Protein AF-0000000085269367 (afdb_homodimer)

pLDDT: mean 86.07, std 21.46, range [24.56, 98.94]

Nearest PDB structures (foldseek):
  8grm-assembly1_M  TM=9.187E-01  e=4.556E-14  Homo sapiens
  9dgg-assembly1_K  TM=9.301E-01  e=1.725E-13  Homo sapiens
  9dde-assembly1_K  TM=9.242E-01  e=1.500E-13  Homo sapiens
  6wi7-assembly1_A  TM=9.320E-01  e=2.306E-12  Homo sapiens
  4s3o-assembly1_F  TM=9.147E-01  e=1.078E-11  Homo sapiens

Secondary structure (DSSP, 8-state):
--------GGGS-S---EEEHHHHGGGGB-TTTSSBPSSEEEETTT--EEEHHHHHHHTTT--B-TTT-PBP-SSSGGGGEEE-HHHHHHHHHHSTTHHHHHHHHHHHHHHH-TT-/--------GGGS-S---EEEHHHHGGGGB-TTTSSBPSSEEEETTT--EEEHHHHHHHTTT--B-TTT-PBP-SSSGGGGEEE-HHHHHHHHHHSTTHHHHHHHHHHHHHHH-TT-

Structure (mmCIF, N/CA/C/O backbone):
data_AF-0000000085269367-model_v1
#
loop_
_entity.id
_entity.type
_entity.pdbx_description
1 polymer 'RING-type domain-containing protein'
#
loop_
_atom_site.group_PDB
_atom_site.id
_atom_site.type_symbol
_atom_site.label_atom_id
_atom_site.label_alt_id
_atom_site.label_comp_id
_atom_site.label_asym_id
_atom_site.label_entity_id
_atom_site.label_seq_id
_atom_site.pdbx_PDB_ins_code
_atom_site.Cartn_x
_atom_site.Cartn_y
_atom_site.Cartn_z
_atom_site.occupancy
_atom_site.B_iso_or_equiv
_atom_site.auth_seq_id
_atom_site.auth_comp_id
_atom_site.auth_asym_id
_atom_site.auth_atom_id
_atom_site.pdbx_PDB_model_num
ATOM 1 N N . MET A 1 1 ? 0.298 28.219 22.938 1 24.56 1 MET A N 1
ATOM 2 C CA . MET A 1 1 ? 0.816 26.969 22.391 1 24.56 1 MET A CA 1
ATOM 3 C C . MET A 1 1 ? -0.314 25.969 22.125 1 24.56 1 MET A C 1
ATOM 5 O O . MET A 1 1 ? -0.997 25.547 23.062 1 24.56 1 MET A O 1
ATOM 9 N N . ALA A 1 2 ? -1.053 26.094 20.984 1 27.72 2 ALA A N 1
ATOM 10 C CA . ALA A 1 2 ? -2.309 25.438 20.641 1 27.72 2 ALA A CA 1
ATOM 11 C C . ALA A 1 2 ? -2.117 23.922 20.562 1 27.72 2 ALA A C 1
ATOM 13 O O . ALA A 1 2 ? -1.209 23.438 19.875 1 27.72 2 ALA A O 1
ATOM 14 N N . SER A 1 3 ? -2.262 23.172 21.688 1 25.08 3 SER A N 1
ATOM 15 C CA . SER A 1 3 ? -2.266 21.719 21.734 1 25.08 3 SER A CA 1
ATOM 16 C C . SER A 1 3 ? -3.154 21.141 20.641 1 25.08 3 SER A C 1
ATOM 18 O O . SER A 1 3 ? -4.352 21.438 20.578 1 25.08 3 SER A O 1
ATOM 20 N N . SER A 1 4 ? -2.719 21.141 19.406 1 27.91 4 SER A N 1
ATOM 21 C CA . SER A 1 4 ? -3.422 20.453 18.328 1 27.91 4 SER A CA 1
ATOM 22 C C . SER A 1 4 ? -3.93 19.094 18.766 1 27.91 4 SER A C 1
ATOM 24 O O . SER A 1 4 ? -3.166 18.281 19.281 1 27.91 4 SER A O 1
ATOM 26 N N . GLY A 1 5 ? -5.094 18.953 19.391 1 27.66 5 GLY A N 1
ATOM 27 C CA . GLY A 1 5 ? -5.84 17.797 19.844 1 27.66 5 GLY A CA 1
ATOM 28 C C . GLY A 1 5 ? -5.762 16.625 18.875 1 27.66 5 GLY A C 1
ATOM 29 O O . GLY A 1 5 ? -6.047 16.781 17.688 1 27.66 5 GLY A O 1
ATOM 30 N N . GLY A 1 6 ? -4.73 15.781 18.875 1 31.02 6 GLY A N 1
ATOM 31 C CA . GLY A 1 6 ? -4.746 14.453 18.266 1 31.02 6 GLY A CA 1
ATOM 32 C C . GLY A 1 6 ? -6.07 13.734 18.453 1 31.02 6 GLY A C 1
ATOM 33 O O . GLY A 1 6 ? -6.473 13.445 19.578 1 31.02 6 GLY A O 1
ATOM 34 N N . LEU A 1 7 ? -7.172 14.109 17.797 1 35.69 7 LEU A N 1
ATOM 35 C CA . LEU A 1 7 ? -8.383 13.297 17.844 1 35.69 7 LEU A CA 1
ATOM 36 C C . LEU A 1 7 ? -8.039 11.812 17.938 1 35.69 7 LEU A C 1
ATOM 38 O O . LEU A 1 7 ? -7.32 11.281 17.078 1 35.69 7 LEU A O 1
ATOM 42 N N . ALA A 1 8 ? -7.793 11.312 19.078 1 32.03 8 ALA A N 1
ATOM 43 C CA . ALA A 1 8 ? -7.527 9.938 19.469 1 32.03 8 ALA A CA 1
ATOM 44 C C . ALA A 1 8 ? -8.492 8.977 18.781 1 32.03 8 ALA A C 1
ATOM 46 O O . ALA A 1 8 ? -9.68 9.258 18.656 1 32.03 8 ALA A O 1
ATOM 47 N N . ALA A 1 9 ? -8.117 8.156 17.844 1 38.03 9 ALA A N 1
ATOM 48 C CA . ALA A 1 9 ? -8.773 7.039 17.172 1 38.03 9 ALA A CA 1
ATOM 49 C C . ALA A 1 9 ? -9.633 6.242 18.141 1 38.03 9 ALA A C 1
ATOM 51 O O . ALA A 1 9 ? -10.5 5.473 17.734 1 38.03 9 ALA A O 1
ATOM 52 N N . SER A 1 10 ? -9.336 6.348 19.406 1 35.06 10 SER A N 1
ATOM 53 C CA . SER A 1 10 ? -9.945 5.414 20.359 1 35.06 10 SER A CA 1
ATOM 54 C C . SER A 1 10 ? -11.453 5.609 20.438 1 35.06 10 SER A C 1
ATOM 56 O O . SER A 1 10 ? -12.188 4.676 20.766 1 35.06 10 SER A O 1
ATOM 58 N N . GLN A 1 11 ? -11.945 6.832 20.719 1 38.31 11 GLN A N 1
ATOM 59 C CA . GLN A 1 11 ? -13.32 6.996 21.188 1 38.31 11 GLN A CA 1
ATOM 60 C C . GLN A 1 11 ? -14.32 6.676 20.094 1 38.31 11 GLN A C 1
ATOM 62 O O . GLN A 1 11 ? -15.523 6.902 20.25 1 38.31 11 GLN A O 1
ATOM 67 N N . LEU A 1 12 ? -13.906 6.68 18.859 1 41.34 12 LEU A N 1
ATOM 68 C CA . LEU A 1 12 ? -15.008 6.348 17.953 1 41.34 12 LEU A CA 1
ATOM 69 C C . LEU A 1 12 ? -15.664 5.035 18.375 1 41.34 12 LEU A C 1
ATOM 71 O O . LEU A 1 12 ? -14.984 4.02 18.531 1 41.34 12 LEU A O 1
ATOM 75 N N . GLY A 1 13 ? -16.656 5.008 19.156 1 39.12 13 GLY A N 1
ATOM 76 C CA . GLY A 1 13 ? -17.594 3.92 19.391 1 39.12 13 GLY A CA 1
ATOM 77 C C . GLY A 1 13 ? -17.656 2.934 18.234 1 39.12 13 GLY A C 1
ATOM 78 O O . GLY A 1 13 ? -17.234 3.242 17.125 1 39.12 13 GLY A O 1
ATOM 79 N N . SER A 1 14 ? -17.781 1.615 18.516 1 44.78 14 SER A N 1
ATOM 80 C CA . SER A 1 14 ? -17.938 0.421 17.703 1 44.78 14 SER A CA 1
ATOM 81 C C . SER A 1 14 ? -18.891 0.681 16.531 1 44.78 14 SER A C 1
ATOM 83 O O . SER A 1 14 ? -19.547 -0.239 16.047 1 44.78 14 SER A O 1
ATOM 85 N N . ALA A 1 15 ? -19.484 1.813 16.5 1 47.72 15 ALA A N 1
ATOM 86 C CA . ALA A 1 15 ? -20.391 1.809 15.359 1 47.72 15 ALA A CA 1
ATOM 87 C C . ALA A 1 15 ? -19.656 1.558 14.055 1 47.72 15 ALA A C 1
ATOM 89 O O . ALA A 1 15 ? -18.734 2.309 13.703 1 47.72 15 ALA A O 1
ATOM 90 N N . GLY A 1 16 ? -19.359 0.311 13.828 1 52.31 16 GLY A N 1
ATOM 91 C CA . GLY A 1 16 ? -18.688 -0.203 12.641 1 52.31 16 GLY A CA 1
ATOM 92 C C . GLY A 1 16 ? -19.094 0.503 11.367 1 52.31 16 GLY A C 1
ATOM 93 O O . GLY A 1 16 ? -20.266 0.85 11.195 1 52.31 16 GLY A O 1
ATOM 94 N N . VAL A 1 17 ? -18.469 1.618 11.109 1 59.25 17 VAL A N 1
ATOM 95 C CA . VAL A 1 17 ? -18.766 2.102 9.773 1 59.25 17 VAL A CA 1
ATOM 96 C C . VAL A 1 17 ? -18.75 0.937 8.781 1 59.25 17 VAL A C 1
ATOM 98 O O . VAL A 1 17 ? -17.875 0.063 8.867 1 59.25 17 VAL A O 1
ATOM 101 N N . SER A 1 18 ? -19.938 0.713 8.289 1 67.88 18 SER A N 1
ATOM 102 C CA . SER A 1 18 ? -20.062 -0.301 7.246 1 67.88 18 SER A CA 1
ATOM 103 C C . SER A 1 18 ? -19.531 0.21 5.914 1 67.88 18 SER A C 1
ATOM 105 O O . SER A 1 18 ? -19.953 1.262 5.43 1 67.88 18 SER A O 1
ATOM 107 N N . VAL A 1 19 ? -18.359 -0.175 5.574 1 76 19 VAL A N 1
ATOM 108 C CA . VAL A 1 19 ? -17.891 0.135 4.223 1 76 19 VAL A CA 1
ATOM 109 C C . VAL A 1 19 ? -18.328 -0.973 3.266 1 76 19 VAL A C 1
ATOM 111 O O . VAL A 1 19 ? -18.312 -2.154 3.623 1 76 19 VAL A O 1
ATOM 114 N N . SER A 1 20 ? -18.922 -0.441 2.18 1 76.62 20 SER A N 1
ATOM 115 C CA . SER A 1 20 ? -19.312 -1.416 1.161 1 76.62 20 SER A CA 1
ATOM 116 C C . SER A 1 20 ? -18.078 -1.973 0.447 1 76.62 20 SER A C 1
ATOM 118 O O . SER A 1 20 ? -17.156 -1.225 0.11 1 76.62 20 SER A O 1
ATOM 120 N N . LEU A 1 21 ? -18.016 -3.291 0.264 1 77.44 21 LEU A N 1
ATOM 121 C CA . LEU A 1 21 ? -16.953 -3.963 -0.463 1 77.44 21 LEU A CA 1
ATOM 122 C C . LEU A 1 21 ? -16.812 -3.41 -1.878 1 77.44 21 LEU A C 1
ATOM 124 O O . LEU A 1 21 ? -15.719 -3.361 -2.434 1 77.44 21 LEU A O 1
ATOM 128 N N . SER A 1 22 ? -17.906 -3.018 -2.416 1 80.31 22 SER A N 1
ATOM 129 C CA . SER A 1 22 ? -17.906 -2.521 -3.787 1 80.31 22 SER A CA 1
ATOM 130 C C . SER A 1 22 ? -17 -1.293 -3.924 1 80.31 22 SER A C 1
ATOM 132 O O . SER A 1 22 ? -16.438 -1.051 -4.988 1 80.31 22 SER A O 1
ATOM 134 N N . GLU A 1 23 ? -16.875 -0.582 -2.844 1 84 23 GLU A N 1
ATOM 135 C CA . GLU A 1 23 ? -16.047 0.625 -2.865 1 84 23 GLU A CA 1
ATOM 136 C C . GLU A 1 23 ? -14.57 0.283 -2.791 1 84 23 GLU A C 1
ATOM 138 O O . GLU A 1 23 ? -13.727 1.023 -3.307 1 84 23 GLU A O 1
ATOM 143 N N . LEU A 1 24 ? -14.289 -0.833 -2.27 1 88.94 24 LEU A N 1
ATOM 144 C CA . LEU A 1 24 ? -12.898 -1.212 -2.037 1 88.94 24 LEU A CA 1
ATOM 145 C C . LEU A 1 24 ? -12.398 -2.15 -3.131 1 88.94 24 LEU A C 1
ATOM 147 O O . LEU A 1 24 ? -11.203 -2.182 -3.43 1 88.94 24 LEU A O 1
ATOM 151 N N . ASN A 1 25 ? -13.266 -2.799 -3.859 1 88 25 ASN A N 1
ATOM 152 C CA . ASN A 1 25 ? -12.969 -3.877 -4.797 1 88 25 ASN A CA 1
ATOM 153 C C . ASN A 1 25 ? -11.961 -3.434 -5.855 1 88 25 ASN A C 1
ATOM 155 O O . ASN A 1 25 ? -11 -4.152 -6.145 1 88 25 ASN A O 1
ATOM 159 N N . PRO A 1 26 ? -12.164 -2.297 -6.387 1 92.75 26 PRO A N 1
ATOM 160 C CA . PRO A 1 26 ? -11.242 -1.902 -7.457 1 92.75 26 PRO A CA 1
ATOM 161 C C . PRO A 1 26 ? -9.797 -1.807 -6.992 1 92.75 26 PRO A C 1
ATOM 163 O O . PRO A 1 26 ? -8.875 -1.915 -7.805 1 92.75 26 PRO A O 1
ATOM 166 N N . HIS A 1 27 ? -9.547 -1.633 -5.797 1 95.75 27 HIS A N 1
ATOM 167 C CA . HIS A 1 27 ? -8.203 -1.47 -5.266 1 95.75 27 HIS A CA 1
ATOM 168 C C . HIS A 1 27 ? -7.59 -2.816 -4.891 1 95.75 27 HIS A C 1
ATOM 170 O O . HIS A 1 27 ? -6.414 -2.889 -4.52 1 95.75 27 HIS A O 1
ATOM 176 N N . PHE A 1 28 ? -8.336 -3.889 -5.008 1 96.5 28 PHE A N 1
ATOM 177 C CA . PHE A 1 28 ? -7.902 -5.184 -4.492 1 96.5 28 PHE A CA 1
ATOM 178 C C . PHE A 1 28 ? -7.73 -6.188 -5.629 1 96.5 28 PHE A C 1
ATOM 180 O O . PHE A 1 28 ? -7.578 -7.387 -5.387 1 96.5 28 PHE A O 1
ATOM 187 N N . VAL A 1 29 ? -7.746 -5.695 -6.879 1 97.44 29 VAL A N 1
ATOM 188 C CA . VAL A 1 29 ? -7.777 -6.598 -8.023 1 97.44 29 VAL A CA 1
ATOM 189 C C . VAL A 1 29 ? -6.477 -6.48 -8.812 1 97.44 29 VAL A C 1
ATOM 191 O O . VAL A 1 29 ? -5.973 -5.375 -9.031 1 97.44 29 VAL A O 1
ATOM 194 N N . CYS A 1 30 ? -6.023 -7.57 -9.141 1 98.31 30 CYS A N 1
ATOM 195 C CA . CYS A 1 30 ? -4.84 -7.656 -9.984 1 98.31 30 CYS A CA 1
ATOM 196 C C . CYS A 1 30 ? -5.203 -7.473 -11.453 1 98.31 30 CYS A C 1
ATOM 198 O O . CYS A 1 30 ? -6.039 -8.203 -11.992 1 98.31 30 CYS A O 1
ATOM 200 N N . VAL A 1 31 ? -4.516 -6.621 -12.156 1 98.38 31 VAL A N 1
ATOM 201 C CA . VAL A 1 31 ? -4.891 -6.281 -13.523 1 98.38 31 VAL A CA 1
ATOM 202 C C . VAL A 1 31 ? -4.43 -7.387 -14.469 1 98.38 31 VAL A C 1
ATOM 204 O O . VAL A 1 31 ? -4.852 -7.434 -15.633 1 98.38 31 VAL A O 1
ATOM 207 N N . LEU A 1 32 ? -3.555 -8.195 -14.055 1 98.5 32 LEU A N 1
ATOM 208 C CA . LEU A 1 32 ? -3.018 -9.242 -14.914 1 98.5 32 LEU A CA 1
ATOM 209 C C . LEU A 1 32 ? -3.934 -10.461 -14.922 1 98.5 32 LEU A C 1
ATOM 211 O O . LEU A 1 32 ? -4.09 -11.117 -15.953 1 98.5 32 LEU A O 1
ATOM 215 N N . CYS A 1 33 ? -4.535 -10.828 -13.836 1 98.12 33 CYS A N 1
ATOM 216 C CA . CYS A 1 33 ? -5.352 -12.031 -13.773 1 98.12 33 CYS A CA 1
ATOM 217 C C . CYS A 1 33 ? -6.809 -11.695 -13.484 1 98.12 33 CYS A C 1
ATOM 219 O O . CYS A 1 33 ? -7.68 -12.562 -13.547 1 98.12 33 CYS A O 1
ATOM 221 N N . PHE A 1 34 ? -7.07 -10.484 -13.008 1 97 34 PHE A N 1
ATOM 222 C CA . PHE A 1 34 ? -8.406 -9.945 -12.766 1 97 34 PHE A CA 1
ATOM 223 C C . PHE A 1 34 ? -9.039 -10.609 -11.547 1 97 34 PHE A C 1
ATOM 225 O O . PHE A 1 34 ? -10.266 -10.617 -11.406 1 97 34 PHE A O 1
ATOM 232 N N . GLY A 1 35 ? -8.258 -11.25 -10.734 1 97.25 35 GLY A N 1
ATOM 233 C CA . GLY A 1 35 ? -8.656 -11.727 -9.422 1 97.25 35 GLY A CA 1
ATOM 234 C C . GLY A 1 35 ? -8.141 -10.867 -8.281 1 97.25 35 GLY A C 1
ATOM 235 O O . GLY A 1 35 ? -7.367 -9.93 -8.508 1 97.25 35 GLY A O 1
ATOM 236 N N . TYR A 1 36 ? -8.656 -11.211 -7.07 1 96.94 36 TYR A N 1
ATOM 237 C CA . TYR A 1 36 ? -8.109 -10.539 -5.898 1 96.94 36 TYR A CA 1
ATOM 238 C C . TYR A 1 36 ? -6.645 -10.898 -5.691 1 96.94 36 TYR A C 1
ATOM 240 O O . TYR A 1 36 ? -6.215 -12 -6.027 1 96.94 36 TYR A O 1
ATOM 248 N N . PHE A 1 37 ? -5.934 -9.953 -5.121 1 98.31 37 PHE A N 1
ATOM 249 C CA . PHE A 1 37 ? -4.508 -10.156 -4.902 1 98.31 37 PHE A CA 1
ATOM 250 C C . PHE A 1 37 ? -4.262 -11.414 -4.074 1 98.31 37 PHE A C 1
ATOM 252 O O . PHE A 1 37 ? -4.906 -11.617 -3.043 1 98.31 37 PHE A O 1
ATOM 259 N N . VAL A 1 38 ? -3.404 -12.234 -4.488 1 97.88 38 VAL A N 1
ATOM 260 C CA . VAL A 1 38 ? -2.807 -13.32 -3.725 1 97.88 38 VAL A CA 1
ATOM 261 C C . VAL A 1 38 ? -1.306 -13.094 -3.58 1 97.88 38 VAL A C 1
ATOM 263 O O . VAL A 1 38 ? -0.601 -12.898 -4.574 1 97.88 38 VAL A O 1
ATOM 266 N N . ASP A 1 39 ? -0.877 -13.102 -2.32 1 98.25 39 ASP A N 1
ATOM 267 C CA . ASP A 1 39 ? 0.506 -12.703 -2.072 1 98.25 39 ASP A CA 1
ATOM 268 C C . ASP A 1 39 ? 0.817 -11.359 -2.721 1 98.25 39 ASP A C 1
ATOM 270 O O . ASP A 1 39 ? 1.73 -11.258 -3.541 1 98.25 39 ASP A O 1
ATOM 274 N N . ALA A 1 40 ? 0.097 -10.383 -2.285 1 98.88 40 ALA A N 1
ATOM 275 C CA . ALA A 1 40 ? 0.204 -9.047 -2.863 1 98.88 40 ALA A CA 1
ATOM 276 C C . ALA A 1 40 ? 1.66 -8.594 -2.934 1 98.88 40 ALA A C 1
ATOM 278 O O . ALA A 1 40 ? 2.395 -8.688 -1.949 1 98.88 40 ALA A O 1
ATOM 279 N N . THR A 1 41 ? 2.102 -8.133 -4.074 1 98.94 41 THR A N 1
ATOM 280 C CA . THR A 1 41 ? 3.469 -7.723 -4.367 1 98.94 41 THR A CA 1
ATOM 281 C C . THR A 1 41 ? 3.482 -6.406 -5.141 1 98.94 41 THR A C 1
ATOM 283 O O . THR A 1 41 ? 2.777 -6.262 -6.141 1 98.94 41 THR A O 1
ATOM 286 N N . THR A 1 42 ? 4.25 -5.457 -4.691 1 98.88 42 THR A N 1
ATOM 287 C CA . THR A 1 42 ? 4.203 -4.09 -5.203 1 98.88 42 THR A CA 1
ATOM 288 C C . THR A 1 42 ? 5.516 -3.723 -5.887 1 98.88 42 THR A C 1
ATOM 290 O O . THR A 1 42 ? 6.594 -4.062 -5.395 1 98.88 42 THR A O 1
ATOM 293 N N . ILE A 1 43 ? 5.438 -3.062 -6.98 1 98.69 43 ILE A N 1
ATOM 294 C CA . ILE A 1 43 ? 6.605 -2.496 -7.648 1 98.69 43 ILE A CA 1
ATOM 295 C C . ILE A 1 43 ? 7.004 -1.189 -6.973 1 98.69 43 ILE A C 1
ATOM 297 O O . ILE A 1 43 ? 6.199 -0.261 -6.871 1 98.69 43 ILE A O 1
ATOM 301 N N . THR A 1 44 ? 8.18 -1.062 -6.617 1 97.69 44 THR A N 1
ATOM 302 C CA . THR A 1 44 ? 8.617 0.051 -5.781 1 97.69 44 THR A CA 1
ATOM 303 C C . THR A 1 44 ? 8.758 1.328 -6.605 1 97.69 44 THR A C 1
ATOM 305 O O . THR A 1 44 ? 8.664 2.434 -6.066 1 97.69 44 THR A O 1
ATOM 308 N N . GLU A 1 45 ? 8.969 1.202 -7.91 1 97.19 45 GLU A N 1
ATOM 309 C CA . GLU A 1 45 ? 9.148 2.387 -8.742 1 97.19 45 GLU A CA 1
ATOM 310 C C . GLU A 1 45 ? 7.832 3.145 -8.914 1 97.19 45 GLU A C 1
ATOM 312 O O . GLU A 1 45 ? 7.832 4.367 -9.07 1 97.19 45 GLU A O 1
ATOM 317 N N . CYS A 1 46 ? 6.738 2.434 -8.82 1 97.81 46 CYS A N 1
ATOM 318 C CA . CYS A 1 46 ? 5.492 3.105 -9.172 1 97.81 46 CYS A CA 1
ATOM 319 C C . CYS A 1 46 ? 4.406 2.812 -8.148 1 97.81 46 CYS A C 1
ATOM 321 O O . CYS A 1 46 ? 3.33 3.416 -8.188 1 97.81 46 CYS A O 1
ATOM 323 N N . MET A 1 47 ? 4.52 1.903 -7.316 1 98.5 47 MET A N 1
ATOM 324 C CA . MET A 1 47 ? 3.635 1.561 -6.207 1 98.5 47 MET A CA 1
ATOM 325 C C . MET A 1 47 ? 2.387 0.844 -6.711 1 98.5 47 MET A C 1
ATOM 327 O O . MET A 1 47 ? 1.352 0.849 -6.039 1 98.5 47 MET A O 1
ATOM 331 N N . HIS A 1 48 ? 2.445 0.212 -7.82 1 98.69 48 HIS A N 1
ATOM 332 C CA . HIS A 1 48 ? 1.342 -0.64 -8.25 1 98.69 48 HIS A CA 1
ATOM 333 C C . HIS A 1 48 ? 1.529 -2.072 -7.766 1 98.69 48 HIS A C 1
ATOM 335 O O . HIS A 1 48 ? 2.645 -2.598 -7.781 1 98.69 48 HIS A O 1
ATOM 341 N N . THR A 1 49 ? 0.423 -2.68 -7.402 1 98.81 49 THR A N 1
ATOM 342 C CA . THR A 1 49 ? 0.43 -3.98 -6.742 1 98.81 49 THR A CA 1
ATOM 343 C C . THR A 1 49 ? -0.18 -5.047 -7.645 1 98.81 49 THR A C 1
ATOM 345 O O . THR A 1 49 ? -1.098 -4.766 -8.414 1 98.81 49 THR A O 1
ATOM 348 N N . PHE A 1 50 ? 0.325 -6.258 -7.543 1 98.88 50 PHE A N 1
ATOM 349 C CA . PHE A 1 50 ? -0.085 -7.441 -8.289 1 98.88 50 PHE A CA 1
ATOM 350 C C . PHE A 1 50 ? 0.006 -8.688 -7.418 1 98.88 50 PHE A C 1
ATOM 352 O O . PHE A 1 50 ? 0.578 -8.648 -6.328 1 98.88 50 PHE A O 1
ATOM 359 N N . CYS A 1 51 ? -0.646 -9.766 -7.898 1 98.75 51 CYS A N 1
ATOM 360 C CA . CYS A 1 51 ? -0.282 -11.047 -7.309 1 98.75 51 CYS A CA 1
ATOM 361 C C . CYS A 1 51 ? 1.199 -11.344 -7.516 1 98.75 51 CYS A C 1
ATOM 363 O O . CYS A 1 51 ? 1.771 -10.984 -8.547 1 98.75 51 CYS A O 1
ATOM 365 N N . LYS A 1 52 ? 1.737 -12.008 -6.621 1 98.75 52 LYS A N 1
ATOM 366 C CA . LYS A 1 52 ? 3.15 -12.352 -6.754 1 98.75 52 LYS A CA 1
ATOM 367 C C . LYS A 1 52 ? 3.4 -13.164 -8.023 1 98.75 52 LYS A C 1
ATOM 369 O O . LYS A 1 52 ? 4.258 -12.805 -8.836 1 98.75 52 LYS A O 1
ATOM 374 N N . SER A 1 53 ? 2.641 -14.234 -8.188 1 98.38 53 SER A N 1
ATOM 375 C CA . SER A 1 53 ? 2.865 -15.109 -9.336 1 98.38 53 SER A CA 1
ATOM 376 C C . SER A 1 53 ? 2.641 -14.359 -10.648 1 98.38 53 SER A C 1
ATOM 378 O O . SER A 1 53 ? 3.377 -14.562 -11.617 1 98.38 53 SER A O 1
ATOM 380 N N . CYS A 1 54 ? 1.709 -13.484 -10.656 1 98.75 54 CYS A N 1
ATOM 381 C CA . CYS A 1 54 ? 1.399 -12.727 -11.867 1 98.75 54 CYS A CA 1
ATOM 382 C C . CYS A 1 54 ? 2.564 -11.828 -12.258 1 98.75 54 CYS A C 1
ATOM 384 O O . CYS A 1 54 ? 3.018 -11.852 -13.406 1 98.75 54 CYS A O 1
ATOM 386 N N . ILE A 1 55 ? 3.104 -11.086 -11.352 1 98.88 55 ILE A N 1
ATOM 387 C CA . ILE A 1 55 ? 4.109 -10.086 -11.695 1 98.88 55 ILE A CA 1
ATOM 388 C C . ILE A 1 55 ? 5.449 -10.766 -11.945 1 98.88 55 ILE A C 1
ATOM 390 O O . ILE A 1 55 ? 6.203 -10.367 -12.836 1 98.88 55 ILE A O 1
ATOM 394 N N . VAL A 1 56 ? 5.703 -11.75 -11.18 1 98.81 56 VAL A N 1
ATOM 395 C CA . VAL A 1 56 ? 6.945 -12.484 -11.398 1 98.81 56 VAL A CA 1
ATOM 396 C C . VAL A 1 56 ? 6.953 -13.086 -12.805 1 98.81 56 VAL A C 1
ATOM 398 O O . VAL A 1 56 ? 7.949 -12.984 -13.523 1 98.81 56 VAL A O 1
ATOM 401 N N . ASN A 1 57 ? 5.863 -13.703 -13.156 1 98.69 57 ASN A N 1
ATOM 402 C CA . ASN A 1 57 ? 5.762 -14.273 -14.5 1 98.6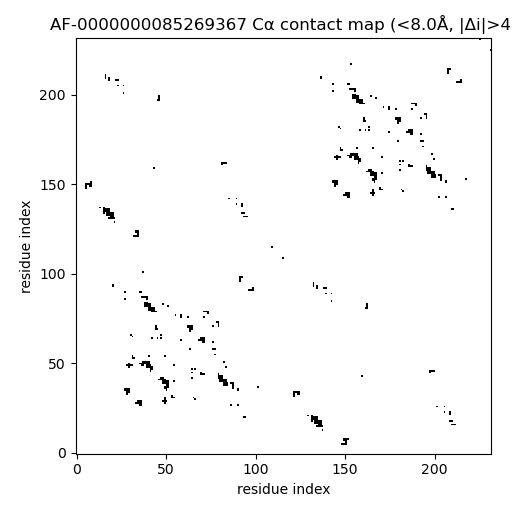9 57 ASN A CA 1
ATOM 403 C C . ASN A 1 57 ? 5.871 -13.203 -15.578 1 98.69 57 ASN A C 1
ATOM 405 O O . ASN A 1 57 ? 6.57 -13.391 -16.578 1 98.69 57 ASN A O 1
ATOM 409 N N . PHE A 1 58 ? 5.234 -12.156 -15.422 1 98.81 58 PHE A N 1
ATOM 410 C CA . PHE A 1 58 ? 5.246 -11.055 -16.375 1 98.81 58 PHE A CA 1
ATOM 411 C C . PHE A 1 58 ? 6.664 -10.523 -16.562 1 98.81 58 PHE A C 1
ATOM 413 O O . PHE A 1 58 ? 7.09 -10.281 -17.703 1 98.81 58 PHE A O 1
ATOM 420 N N . LEU A 1 59 ? 7.445 -10.422 -15.539 1 98.38 59 LEU A N 1
ATOM 421 C CA . LEU A 1 59 ? 8.758 -9.781 -15.555 1 98.38 59 LEU A CA 1
ATOM 422 C C . LEU A 1 59 ? 9.828 -10.75 -16.062 1 98.38 59 LEU A C 1
ATOM 424 O O . LEU A 1 59 ? 10.992 -10.383 -16.188 1 98.38 59 LEU A O 1
ATOM 428 N N . ARG A 1 60 ? 9.422 -11.961 -16.312 1 98.06 60 ARG A N 1
ATOM 429 C CA . ARG A 1 60 ? 10.359 -12.898 -16.906 1 98.06 60 ARG A CA 1
ATOM 430 C C . ARG A 1 60 ? 10.867 -12.391 -18.266 1 98.06 60 ARG A C 1
ATOM 432 O O . ARG A 1 60 ? 12 -12.664 -18.641 1 98.06 60 ARG A O 1
ATOM 439 N N . THR A 1 61 ? 10.078 -11.625 -18.938 1 97.38 61 THR A N 1
ATOM 440 C CA . THR A 1 61 ? 10.445 -11.203 -20.281 1 97.38 61 THR A CA 1
ATOM 441 C C . THR A 1 61 ? 10.227 -9.703 -20.469 1 97.38 61 THR A C 1
ATOM 443 O O . THR A 1 61 ? 10.508 -9.148 -21.531 1 97.38 61 THR A O 1
ATOM 446 N N . LYS A 1 62 ? 9.625 -9.047 -19.547 1 97.94 62 LYS A N 1
ATOM 447 C CA . LYS A 1 62 ? 9.328 -7.621 -19.609 1 97.94 62 LYS A CA 1
ATOM 448 C C . LYS A 1 62 ? 10.039 -6.867 -18.484 1 97.94 62 LYS A C 1
ATOM 450 O O . LYS A 1 62 ? 10.461 -7.473 -17.5 1 97.94 62 LYS A O 1
ATOM 455 N N . ARG A 1 63 ? 10.156 -5.566 -18.641 1 97.81 63 ARG A N 1
ATOM 456 C CA . ARG A 1 63 ? 10.891 -4.754 -17.672 1 97.81 63 ARG A CA 1
ATOM 457 C C . ARG A 1 63 ? 10.125 -3.469 -17.359 1 97.81 63 ARG A C 1
ATOM 459 O O . ARG A 1 63 ? 10.734 -2.404 -17.203 1 97.81 63 ARG A O 1
ATOM 466 N N . HIS A 1 64 ? 8.891 -3.492 -17.438 1 98.38 64 HIS A N 1
ATOM 467 C CA . HIS A 1 64 ? 8.047 -2.35 -17.109 1 98.38 64 HIS A CA 1
ATOM 468 C C . HIS A 1 64 ? 6.812 -2.785 -16.328 1 98.38 64 HIS A C 1
ATOM 470 O O . HIS A 1 64 ? 6.488 -3.975 -16.281 1 98.38 64 HIS A O 1
ATOM 476 N N . CYS A 1 65 ? 6.215 -1.868 -15.656 1 98.75 65 CYS A N 1
ATOM 477 C CA . CYS A 1 65 ? 4.965 -2.137 -14.961 1 98.75 65 CYS A CA 1
ATOM 478 C C . CYS A 1 65 ? 3.832 -2.389 -15.945 1 98.75 65 CYS A C 1
ATOM 480 O O 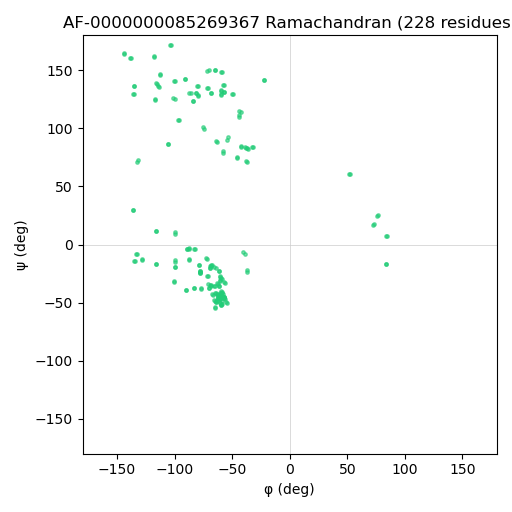. CYS A 1 65 ? 3.574 -1.567 -16.828 1 98.75 65 CYS A O 1
ATOM 482 N N . PRO A 1 66 ? 3.109 -3.418 -15.766 1 98.62 66 PRO A N 1
ATOM 483 C CA . PRO A 1 66 ? 2.016 -3.723 -16.688 1 98.62 66 PRO A CA 1
ATOM 484 C C . PRO A 1 66 ? 0.859 -2.732 -16.594 1 98.62 66 PRO A C 1
ATOM 486 O O . PRO A 1 66 ? 0.033 -2.641 -17.5 1 98.62 66 PRO A O 1
ATOM 489 N N . ARG A 1 67 ? 0.787 -2.062 -15.523 1 98.5 67 ARG A N 1
ATOM 490 C CA . ARG A 1 67 ? -0.35 -1.182 -15.281 1 98.5 67 ARG A CA 1
ATOM 491 C C . ARG A 1 67 ? -0.08 0.221 -15.812 1 98.5 67 ARG A C 1
ATOM 493 O O . ARG A 1 67 ? -0.959 0.841 -16.422 1 98.5 67 ARG A O 1
ATOM 500 N N . CYS A 1 68 ? 1.097 0.759 -15.695 1 98.38 68 CYS A N 1
ATOM 501 C CA . CYS A 1 68 ? 1.335 2.162 -16.016 1 98.38 68 CYS A CA 1
ATOM 502 C C . CYS A 1 68 ? 2.514 2.316 -16.969 1 98.38 68 CYS A C 1
ATOM 504 O O . CYS A 1 68 ? 2.869 3.432 -17.344 1 98.38 68 CYS A O 1
ATOM 506 N N . ASP A 1 69 ? 3.299 1.293 -17.172 1 98.38 69 ASP A N 1
ATOM 507 C CA . ASP A 1 69 ? 4.371 1.219 -18.156 1 98.38 69 ASP A CA 1
ATOM 508 C C . ASP A 1 69 ? 5.656 1.845 -17.625 1 98.38 69 ASP A C 1
ATOM 510 O O . ASP A 1 69 ? 6.617 2.033 -18.375 1 98.38 69 ASP A O 1
ATOM 514 N N . THR A 1 70 ? 5.691 2.195 -16.422 1 98.06 70 THR A N 1
ATOM 515 C CA . THR A 1 70 ? 6.934 2.682 -15.836 1 98.06 70 THR A CA 1
ATOM 516 C C . THR A 1 70 ? 8.039 1.638 -15.969 1 98.06 70 THR A C 1
ATOM 518 O O . THR A 1 70 ? 7.824 0.458 -15.68 1 98.06 70 THR A O 1
ATOM 521 N N . HIS A 1 71 ? 9.188 2.107 -16.312 1 97.88 71 HIS A N 1
ATOM 522 C CA . HIS A 1 71 ? 10.328 1.214 -16.5 1 97.88 71 HIS A CA 1
ATOM 523 C C . HIS A 1 71 ? 10.953 0.854 -15.148 1 97.88 71 HIS A C 1
ATOM 525 O O . HIS A 1 71 ? 11.133 1.72 -14.289 1 97.88 71 HIS A O 1
ATOM 531 N N . LEU A 1 72 ? 11.25 -0.41 -15.023 1 97.25 72 LEU A N 1
ATOM 532 C CA . LEU A 1 72 ? 12 -0.878 -13.859 1 97.25 72 LEU A CA 1
ATOM 533 C C . LEU A 1 72 ? 13.5 -0.688 -14.07 1 97.25 72 LEU A C 1
ATOM 535 O O . LEU A 1 72 ? 14.062 -1.219 -15.031 1 97.25 72 LEU A O 1
ATOM 539 N N . THR A 1 73 ? 14.109 -0.005 -13.195 1 92.94 73 THR A N 1
ATOM 540 C CA . THR A 1 73 ? 15.461 0.485 -13.453 1 92.94 73 THR A CA 1
ATOM 541 C C . THR A 1 73 ? 16.5 -0.41 -12.789 1 92.94 73 THR A C 1
ATOM 543 O O . THR A 1 73 ? 17.688 -0.316 -13.086 1 92.94 73 THR A O 1
ATOM 546 N N . LYS A 1 74 ? 16.047 -1.23 -11.93 1 92.69 74 LYS A N 1
ATOM 547 C CA . LYS A 1 74 ? 17.016 -2.096 -11.258 1 92.69 74 LYS A CA 1
ATOM 548 C C . LYS A 1 74 ? 17.547 -3.168 -12.203 1 92.69 74 LYS A C 1
ATOM 550 O O . LYS A 1 74 ? 16.859 -3.574 -13.141 1 92.69 74 LYS A O 1
ATOM 555 N N . SER A 1 75 ? 18.812 -3.596 -11.984 1 91.69 75 SER A N 1
ATOM 556 C CA . SER A 1 75 ? 19.484 -4.566 -12.844 1 91.69 75 SER A CA 1
ATOM 557 C C . SER A 1 75 ? 18.656 -5.844 -12.977 1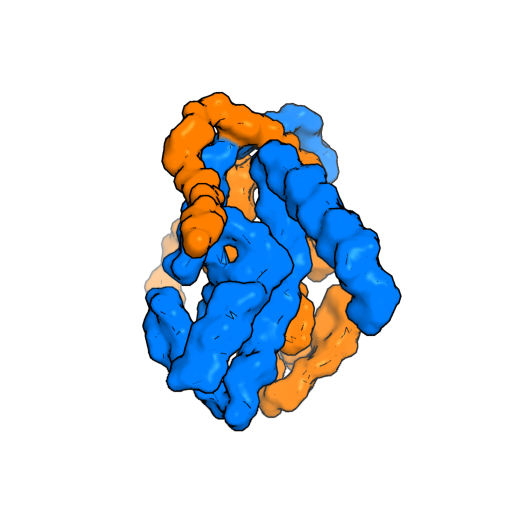 91.69 75 SER A C 1
ATOM 559 O O . SER A 1 75 ? 18.484 -6.371 -14.078 1 91.69 75 SER A O 1
ATOM 561 N N . ARG A 1 76 ? 18.234 -6.383 -11.836 1 94.31 76 ARG A N 1
ATOM 562 C CA . ARG A 1 76 ? 17.266 -7.477 -11.828 1 94.31 76 ARG A CA 1
ATOM 563 C C . ARG A 1 76 ? 15.859 -6.961 -11.539 1 94.31 76 ARG A C 1
ATOM 565 O O . ARG A 1 76 ? 15.625 -6.309 -10.516 1 94.31 76 ARG A O 1
ATOM 572 N N . PRO A 1 77 ? 14.961 -7.293 -12.422 1 94.75 77 PRO A N 1
ATOM 573 C CA . PRO A 1 77 ? 13.625 -6.719 -12.266 1 94.75 77 PRO A CA 1
ATOM 574 C C . PRO A 1 77 ? 12.969 -7.109 -10.945 1 94.75 77 PRO A C 1
ATOM 576 O O . PRO A 1 77 ? 12.188 -6.336 -10.383 1 94.75 77 PRO A O 1
ATOM 579 N N . TYR A 1 78 ? 13.281 -8.266 -10.453 1 97 78 TYR A N 1
ATOM 580 C CA . TYR A 1 78 ? 12.648 -8.75 -9.234 1 97 78 TYR A CA 1
ATOM 581 C C . TYR A 1 78 ? 13.078 -7.922 -8.031 1 97 78 TYR A C 1
ATOM 583 O O . TYR A 1 78 ? 12.43 -7.953 -6.98 1 97 78 TYR A O 1
ATOM 591 N N . ASN A 1 79 ? 14.195 -7.16 -8.188 1 96.69 79 ASN A N 1
ATOM 592 C CA . ASN A 1 79 ? 14.656 -6.297 -7.105 1 96.69 79 ASN A CA 1
ATOM 593 C C . ASN A 1 79 ? 13.734 -5.086 -6.93 1 96.69 79 ASN A C 1
ATOM 595 O O . ASN A 1 79 ? 13.797 -4.402 -5.906 1 96.69 79 ASN A O 1
ATOM 599 N N . SER A 1 80 ? 12.914 -4.867 -7.82 1 97.69 80 SER A N 1
ATOM 600 C CA . SER A 1 80 ? 11.953 -3.775 -7.738 1 97.69 80 SER A CA 1
ATOM 601 C C . SER A 1 80 ? 10.68 -4.215 -7.016 1 97.69 80 SER A C 1
ATOM 603 O O . SER A 1 80 ? 9.781 -3.404 -6.785 1 97.69 80 SER A O 1
ATOM 605 N N . LEU A 1 81 ? 10.609 -5.48 -6.648 1 98.5 81 LEU A N 1
ATOM 606 C CA . LEU A 1 81 ? 9.398 -6.031 -6.059 1 98.5 81 LEU A CA 1
ATOM 607 C C . LEU A 1 81 ? 9.516 -6.117 -4.539 1 98.5 81 LEU A C 1
ATOM 609 O O . LEU A 1 81 ? 10.578 -6.457 -4.016 1 98.5 81 LEU A O 1
ATOM 613 N N . ARG A 1 82 ? 8.422 -5.812 -3.898 1 98.56 82 ARG A N 1
ATOM 614 C CA . ARG A 1 82 ? 8.32 -5.973 -2.451 1 98.56 82 ARG A CA 1
ATOM 615 C C . ARG A 1 82 ? 6.992 -6.621 -2.07 1 98.56 82 ARG A C 1
ATOM 617 O O . ARG A 1 82 ? 5.945 -6.289 -2.631 1 98.56 82 ARG A O 1
ATOM 624 N N . ALA A 1 83 ? 7.082 -7.586 -1.136 1 98.56 83 ALA A N 1
ATOM 625 C CA . ALA A 1 83 ? 5.844 -8.102 -0.562 1 98.56 83 ALA A CA 1
ATOM 626 C C . ALA A 1 83 ? 5.055 -6.992 0.13 1 98.56 83 ALA A C 1
ATOM 628 O O . ALA A 1 83 ? 5.617 -6.223 0.914 1 98.56 83 ALA A O 1
ATOM 629 N N . ASP A 1 84 ? 3.832 -6.895 -0.204 1 98.56 84 ASP A N 1
ATOM 630 C CA . ASP A 1 84 ? 2.949 -5.891 0.384 1 98.56 84 ASP A CA 1
ATOM 631 C C . ASP A 1 84 ? 1.989 -6.527 1.388 1 98.56 84 ASP A C 1
ATOM 633 O O . ASP A 1 84 ? 0.842 -6.828 1.053 1 98.56 84 ASP A O 1
ATOM 637 N N . ARG A 1 85 ? 2.434 -6.637 2.541 1 98 85 ARG A N 1
ATOM 638 C CA . ARG A 1 85 ? 1.716 -7.383 3.568 1 98 85 ARG A CA 1
ATOM 639 C C . ARG A 1 85 ? 0.444 -6.652 3.986 1 98 85 ARG A C 1
ATOM 641 O O . ARG A 1 85 ? -0.57 -7.289 4.289 1 98 85 ARG A O 1
ATOM 648 N N . VAL A 1 86 ? 0.531 -5.375 4.039 1 98.25 86 VAL A N 1
ATOM 649 C CA . VAL A 1 86 ? -0.641 -4.605 4.449 1 98.25 86 VAL A CA 1
ATOM 650 C C . VAL A 1 86 ? -1.758 -4.781 3.422 1 98.25 86 VAL A C 1
ATOM 652 O O . VAL A 1 86 ? -2.9 -5.07 3.781 1 98.25 86 VAL A O 1
ATOM 655 N N . MET A 1 87 ? -1.424 -4.613 2.221 1 98.25 87 MET A N 1
ATOM 656 C CA . MET A 1 87 ? -2.42 -4.801 1.171 1 98.25 87 MET A CA 1
ATOM 657 C C . MET A 1 87 ? -3.016 -6.203 1.23 1 98.25 87 MET A C 1
ATOM 659 O O . MET A 1 87 ? -4.23 -6.371 1.122 1 98.25 87 MET A O 1
ATOM 663 N N . GLN A 1 88 ? -2.152 -7.219 1.384 1 98.19 88 GLN A N 1
ATOM 664 C CA . GLN A 1 88 ? -2.658 -8.586 1.465 1 98.19 88 GLN A CA 1
ATOM 665 C C . GLN A 1 88 ? -3.6 -8.75 2.654 1 98.19 88 GLN A C 1
ATOM 667 O O . GLN A 1 88 ? -4.633 -9.414 2.543 1 98.19 88 GLN A O 1
ATOM 672 N N . ALA A 1 89 ? -3.229 -8.18 3.738 1 96.75 89 ALA A N 1
ATOM 673 C CA . ALA A 1 89 ? -4.078 -8.25 4.926 1 96.75 89 ALA A CA 1
ATOM 674 C C . ALA A 1 89 ? -5.426 -7.582 4.676 1 96.75 89 ALA A C 1
ATOM 676 O O . ALA A 1 89 ? -6.469 -8.109 5.066 1 96.75 89 ALA A O 1
ATOM 677 N N . LEU A 1 90 ? -5.41 -6.438 4.098 1 95.56 90 LEU A N 1
ATOM 678 C CA . LEU A 1 90 ? -6.648 -5.719 3.822 1 95.56 90 LEU A CA 1
ATOM 679 C C . LEU A 1 90 ? -7.559 -6.531 2.904 1 95.56 90 LEU A C 1
ATOM 681 O O . LEU A 1 90 ? -8.758 -6.641 3.152 1 95.56 90 LEU A O 1
ATOM 685 N N . VAL A 1 91 ? -7.012 -7.113 1.875 1 95.12 91 VAL A N 1
ATOM 686 C CA . VAL A 1 91 ? -7.766 -7.969 0.963 1 95.12 91 VAL A CA 1
ATOM 687 C C . VAL A 1 91 ? -8.414 -9.109 1.742 1 95.12 91 VAL A C 1
ATOM 689 O O . VAL A 1 91 ? -9.617 -9.359 1.605 1 95.12 91 VAL A O 1
ATOM 692 N N . PHE A 1 92 ? -7.668 -9.719 2.58 1 93.81 92 PHE A N 1
ATOM 693 C CA . PHE A 1 92 ? -8.156 -10.875 3.32 1 93.81 92 PHE A CA 1
ATOM 694 C C . PHE A 1 92 ? -9.219 -10.461 4.332 1 93.81 92 PHE A C 1
ATOM 696 O O . PHE A 1 92 ? -10.156 -11.219 4.594 1 93.81 92 PHE A O 1
ATOM 703 N N . LYS A 1 93 ? -9.055 -9.328 4.879 1 91.12 93 LYS A N 1
ATOM 704 C CA . LYS A 1 93 ? -9.992 -8.867 5.902 1 91.12 93 LYS A CA 1
ATOM 705 C C . LYS A 1 93 ? -11.289 -8.359 5.277 1 91.12 93 LYS A C 1
ATOM 707 O O . LYS A 1 93 ? -12.336 -8.383 5.922 1 91.12 93 LYS A O 1
ATOM 712 N N . THR A 1 94 ? -11.234 -7.992 4.09 1 88.81 94 THR A N 1
ATOM 713 C CA . THR A 1 94 ? -12.391 -7.344 3.477 1 88.81 94 THR A CA 1
ATOM 714 C C . THR A 1 94 ? -13.172 -8.328 2.613 1 88.81 94 THR A C 1
ATOM 716 O O . THR A 1 94 ? -14.391 -8.219 2.486 1 88.81 94 THR A O 1
ATOM 719 N N . VAL A 1 95 ? -12.516 -9.266 2.012 1 89.38 95 VAL A N 1
ATOM 720 C CA . VAL A 1 95 ? -13.164 -10.195 1.093 1 89.38 95 VAL A CA 1
ATOM 721 C C . VAL A 1 95 ? -13.531 -11.477 1.829 1 89.38 95 VAL A C 1
ATOM 723 O O . VAL A 1 95 ? -12.664 -12.312 2.105 1 89.38 95 VAL A O 1
ATOM 726 N N . PRO A 1 96 ? -14.781 -11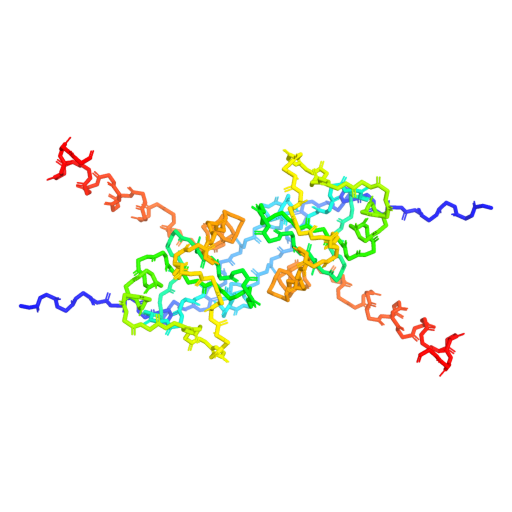.609 2.051 1 87.44 96 PRO A N 1
ATOM 727 C CA . PRO A 1 96 ? -15.195 -12.773 2.838 1 87.44 96 PRO A CA 1
ATOM 728 C C . PRO A 1 96 ? -14.797 -14.094 2.189 1 87.44 96 PRO A C 1
ATOM 730 O O . PRO A 1 96 ? -14.961 -14.266 0.978 1 87.44 96 PRO A O 1
ATOM 733 N N . GLY A 1 97 ? -14.219 -14.938 3.004 1 90.69 97 GLY A N 1
ATOM 734 C CA . GLY A 1 97 ? -13.938 -16.297 2.594 1 90.69 97 GLY A CA 1
ATOM 735 C C . GLY A 1 97 ? -12.641 -16.438 1.821 1 90.69 97 GLY A C 1
ATOM 736 O O . GLY A 1 97 ? -12.141 -17.547 1.632 1 90.69 97 GLY A O 1
ATOM 737 N N . LEU A 1 98 ? -12.156 -15.336 1.346 1 91.69 98 LEU A N 1
ATOM 738 C CA . LEU A 1 98 ? -10.961 -15.391 0.508 1 91.69 98 LEU A CA 1
ATOM 739 C C . LEU A 1 98 ? -9.773 -15.945 1.291 1 91.69 98 LEU A C 1
ATOM 741 O O . LEU A 1 98 ? -9.039 -16.797 0.792 1 91.69 98 LEU A O 1
ATOM 745 N N . PHE A 1 99 ? -9.641 -15.516 2.428 1 92.12 99 PHE A N 1
ATOM 746 C CA . PHE A 1 99 ? -8.531 -15.977 3.262 1 92.12 99 PHE A CA 1
ATOM 747 C C . PHE A 1 99 ? -8.609 -17.484 3.469 1 92.12 99 PHE A C 1
ATOM 749 O O . PHE A 1 99 ? -7.625 -18.188 3.238 1 92.12 99 PHE A O 1
ATOM 756 N N . GLN A 1 100 ? -9.734 -17.938 3.861 1 94.06 100 GLN A N 1
ATOM 757 C CA . GLN A 1 100 ? -9.93 -19.359 4.117 1 94.06 100 GLN A CA 1
ATOM 758 C C . GLN A 1 100 ? -9.664 -20.188 2.859 1 94.06 100 GLN A C 1
ATOM 760 O O . GLN A 1 100 ? -9.023 -21.234 2.926 1 94.06 100 GLN A O 1
ATOM 765 N N . THR A 1 101 ? -10.188 -19.688 1.839 1 93.88 101 THR A N 1
ATOM 766 C CA . THR A 1 101 ? -9.992 -20.391 0.577 1 93.88 101 THR A CA 1
ATOM 767 C C . THR A 1 101 ? -8.508 -20.453 0.21 1 93.88 101 THR A C 1
ATOM 769 O O . THR A 1 101 ? -8.008 -21.5 -0.198 1 93.88 101 THR A O 1
ATOM 772 N N . GLU A 1 102 ? -7.793 -19.344 0.366 1 93.81 102 GLU A N 1
ATOM 773 C CA . GLU A 1 102 ? -6.367 -19.281 0.051 1 93.81 102 GLU A CA 1
ATOM 774 C C . GLU A 1 102 ? -5.559 -20.172 0.993 1 93.81 102 GLU A C 1
ATOM 776 O O . GLU A 1 102 ? -4.641 -20.875 0.56 1 93.81 102 GLU A O 1
ATOM 781 N N . MET A 1 103 ? -5.961 -20.266 2.221 1 95.12 103 MET A N 1
ATOM 782 C CA . MET A 1 103 ? -5.281 -21.125 3.186 1 95.12 103 MET A CA 1
ATOM 783 C C . MET A 1 103 ? -5.457 -22.594 2.826 1 95.12 103 MET A C 1
ATOM 785 O O . MET A 1 103 ? -4.504 -23.375 2.893 1 95.12 103 MET A O 1
ATOM 789 N N . ARG A 1 104 ? -6.629 -22.938 2.451 1 94.38 104 ARG A N 1
ATOM 790 C CA . ARG A 1 104 ? -6.91 -24.297 2.016 1 94.38 104 ARG A CA 1
ATOM 791 C C . ARG A 1 104 ? -6.066 -24.672 0.799 1 94.38 104 ARG A C 1
ATOM 793 O O . ARG A 1 104 ? -5.496 -25.766 0.742 1 94.38 104 ARG A O 1
ATOM 800 N N . ARG A 1 105 ? -5.988 -23.797 -0.112 1 92.44 105 ARG A N 1
ATOM 801 C CA . ARG A 1 105 ? -5.176 -24.016 -1.307 1 92.44 105 ARG A CA 1
ATOM 802 C C . ARG A 1 105 ? -3.713 -24.219 -0.942 1 92.44 105 ARG A C 1
ATOM 804 O O . ARG A 1 105 ? -3.055 -25.109 -1.497 1 92.44 105 ARG A O 1
ATOM 811 N N . ARG A 1 106 ? -3.176 -23.438 -0.056 1 92.44 106 ARG A N 1
ATOM 812 C CA . ARG A 1 106 ? -1.782 -23.547 0.365 1 92.44 106 ARG A CA 1
ATOM 813 C C . ARG A 1 106 ? -1.532 -24.875 1.082 1 92.44 106 ARG A C 1
ATOM 815 O O . ARG A 1 106 ? -0.537 -25.547 0.818 1 92.44 106 ARG A O 1
ATOM 822 N N . ILE A 1 107 ? -2.443 -25.266 1.917 1 94.25 107 ILE A N 1
ATOM 823 C CA . ILE A 1 107 ? -2.33 -26.516 2.643 1 94.25 107 ILE A CA 1
ATOM 824 C C . ILE A 1 107 ? -2.312 -27.688 1.653 1 94.25 107 ILE A C 1
ATOM 826 O O . ILE A 1 107 ? -1.452 -28.562 1.734 1 94.25 107 ILE A O 1
ATOM 830 N N . GLU A 1 108 ? -3.207 -27.688 0.776 1 94.25 108 GLU A N 1
ATOM 831 C CA . GLU A 1 108 ? -3.281 -28.719 -0.253 1 94.25 108 GLU A CA 1
ATOM 832 C C . GLU A 1 108 ? -1.989 -28.781 -1.063 1 94.25 108 GLU A C 1
ATOM 834 O O . GLU A 1 108 ? -1.499 -29.875 -1.371 1 94.25 108 GLU A O 1
ATOM 839 N N . PHE A 1 109 ? -1.449 -27.641 -1.415 1 91.69 109 PHE A N 1
ATOM 840 C CA . PHE A 1 109 ? -0.212 -27.578 -2.184 1 91.69 109 PHE A CA 1
ATOM 841 C C . PHE A 1 109 ? 0.922 -28.266 -1.438 1 91.69 109 PHE A C 1
ATOM 843 O O . PHE A 1 109 ? 1.607 -29.125 -2 1 91.69 109 PHE A O 1
ATOM 850 N N . TYR A 1 110 ? 1.114 -27.953 -0.149 1 91.06 110 TYR A N 1
ATOM 851 C CA . TYR A 1 110 ? 2.225 -28.469 0.636 1 91.06 110 TYR A CA 1
ATOM 852 C C . TYR A 1 110 ? 2.033 -29.953 0.919 1 91.06 110 TYR A C 1
ATOM 854 O O . TYR A 1 110 ? 3.008 -30.719 0.993 1 91.06 110 TYR A O 1
ATOM 862 N N . GLN A 1 111 ? 0.799 -30.328 1.088 1 93.81 111 GLN A N 1
ATOM 863 C CA . GLN A 1 111 ? 0.511 -31.75 1.262 1 93.81 111 GLN A CA 1
ATOM 864 C C . GLN A 1 111 ? 0.894 -32.531 0.017 1 93.81 111 GLN A C 1
ATOM 866 O O . GLN A 1 111 ? 1.355 -33.688 0.119 1 93.81 111 GLN A O 1
ATOM 871 N N . GLY A 1 112 ? 0.762 -31.938 -1.077 1 92.94 112 GLY A N 1
ATOM 872 C CA . GLY A 1 112 ? 1.084 -32.562 -2.342 1 92.94 112 GLY A CA 1
ATOM 873 C C . GLY A 1 112 ? 2.539 -32.406 -2.74 1 92.94 112 GLY A C 1
ATOM 874 O O . GLY A 1 112 ? 3.002 -33.031 -3.689 1 92.94 112 GLY A O 1
ATOM 875 N N . HIS A 1 113 ? 3.283 -31.531 -2.084 1 92.75 113 HIS A N 1
ATOM 876 C CA . HIS A 1 113 ? 4.691 -31.266 -2.365 1 92.75 113 HIS A CA 1
ATOM 877 C C . HIS A 1 113 ? 5.52 -31.266 -1.083 1 92.75 113 HIS A C 1
ATOM 879 O O . HIS A 1 113 ? 6.051 -30.234 -0.687 1 92.75 113 HIS A O 1
ATOM 885 N N . PRO A 1 114 ? 5.77 -32.344 -0.425 1 88.88 114 PRO A N 1
ATOM 886 C CA . PRO A 1 114 ? 6.41 -32.438 0.888 1 88.88 114 PRO A CA 1
ATOM 887 C C . PRO A 1 114 ? 7.855 -31.938 0.871 1 88.88 114 PRO A C 1
ATOM 889 O O . PRO A 1 114 ? 8.398 -31.562 1.915 1 88.88 114 PRO A O 1
ATOM 892 N N . HIS A 1 115 ? 8.57 -31.844 -0.27 1 84.12 115 HIS A N 1
ATOM 893 C CA . HIS A 1 115 ? 9.953 -31.406 -0.34 1 84.12 115 HIS A CA 1
ATOM 894 C C . HIS A 1 115 ? 10.055 -29.938 -0.773 1 84.12 115 HIS A C 1
ATOM 896 O O . HIS A 1 115 ? 11.148 -29.406 -0.956 1 84.12 115 HIS A O 1
ATOM 902 N N . ALA A 1 116 ? 9.016 -29.438 -0.797 1 71.25 116 ALA A N 1
ATOM 903 C CA . ALA A 1 116 ? 9.031 -28.031 -1.225 1 71.25 116 ALA A CA 1
ATOM 904 C C . ALA A 1 116 ? 9.523 -27.125 -0.106 1 71.25 116 ALA A C 1
ATOM 906 O O . ALA A 1 116 ? 9.305 -27.406 1.075 1 71.25 116 ALA A O 1
ATOM 907 N N . MET B 1 1 ? -6.953 -29.781 -20.562 1 24.77 1 MET B N 1
ATOM 908 C CA . MET B 1 1 ? -6.547 -28.391 -20.391 1 24.77 1 MET B CA 1
ATOM 909 C C . MET B 1 1 ? -7.496 -27.672 -19.438 1 24.77 1 MET B C 1
ATOM 911 O O . MET B 1 1 ? -8.664 -27.453 -19.766 1 24.77 1 MET B O 1
ATOM 915 N N . ALA B 1 2 ? -7.363 -27.875 -18.094 1 27.53 2 ALA B N 1
ATOM 916 C CA . ALA B 1 2 ? -8.297 -27.5 -17.031 1 27.53 2 ALA B CA 1
ATOM 917 C C . ALA B 1 2 ? -8.453 -25.984 -16.953 1 27.53 2 ALA B C 1
ATOM 919 O O . ALA B 1 2 ? -7.457 -25.25 -16.891 1 27.53 2 ALA B O 1
ATOM 920 N N . SER B 1 3 ? -9.414 -25.375 -17.719 1 24.75 3 SER B N 1
ATOM 921 C CA . SER B 1 3 ? -9.789 -23.969 -17.625 1 24.75 3 SER B CA 1
ATOM 922 C C . SER B 1 3 ? -9.969 -23.531 -16.172 1 24.75 3 SER B C 1
ATOM 924 O O . SER B 1 3 ? -10.797 -24.094 -15.453 1 24.75 3 SER B O 1
ATOM 926 N N . SER B 1 4 ? -8.914 -23.359 -15.43 1 27.84 4 SER B N 1
ATOM 927 C CA . SER B 1 4 ? -9.008 -22.766 -14.102 1 27.84 4 SER B CA 1
ATOM 928 C C . SER B 1 4 ? -9.953 -21.578 -14.086 1 27.84 4 SER B C 1
ATOM 930 O O . SER B 1 4 ? -9.812 -20.656 -14.898 1 27.84 4 SER B O 1
ATOM 932 N N . GLY B 1 5 ? -11.266 -21.734 -13.945 1 27.81 5 GLY B N 1
ATOM 933 C CA . GLY B 1 5 ? -12.359 -20.781 -13.797 1 27.81 5 GLY B CA 1
ATOM 934 C C . GLY B 1 5 ? -11.992 -19.562 -12.969 1 27.81 5 GLY B C 1
ATOM 935 O O . GLY B 1 5 ? -11.516 -19.703 -11.836 1 27.81 5 GLY B O 1
ATOM 936 N N . GLY B 1 6 ? -11.336 -18.516 -13.484 1 30.56 6 GLY B N 1
ATOM 937 C CA . GLY B 1 6 ? -11.281 -17.188 -12.891 1 30.56 6 GLY B CA 1
ATOM 938 C C . GLY B 1 6 ? -12.586 -16.766 -12.242 1 30.56 6 GLY B C 1
ATOM 939 O O . GLY B 1 6 ? -13.609 -16.656 -12.914 1 30.56 6 GLY B O 1
ATOM 940 N N . LEU B 1 7 ? -13.016 -17.328 -11.109 1 35.31 7 LEU B N 1
ATOM 941 C CA . LEU B 1 7 ? -14.172 -16.797 -10.391 1 35.31 7 LEU B CA 1
ATOM 942 C C . LEU B 1 7 ? -14.266 -15.281 -10.562 1 35.31 7 LEU B C 1
ATOM 944 O O . LEU B 1 7 ? -13.32 -14.555 -10.25 1 35.31 7 LEU B O 1
ATOM 948 N N . ALA B 1 8 ? -14.844 -14.812 -11.609 1 31.72 8 ALA B N 1
ATOM 949 C CA . ALA B 1 8 ? -15.141 -13.438 -12 1 31.72 8 ALA B CA 1
ATOM 950 C C . ALA B 1 8 ? -15.695 -12.641 -10.828 1 31.72 8 ALA B C 1
ATOM 952 O O . ALA B 1 8 ? -16.453 -13.172 -10.008 1 31.72 8 ALA B O 1
ATOM 953 N N . ALA B 1 9 ? -15.016 -11.672 -10.266 1 38 9 ALA B N 1
ATOM 954 C CA . ALA B 1 9 ? -15.375 -10.664 -9.273 1 38 9 ALA B CA 1
ATOM 955 C C . ALA B 1 9 ? -16.812 -10.164 -9.484 1 38 9 ALA B C 1
ATOM 957 O O . ALA B 1 9 ? -17.422 -9.625 -8.57 1 38 9 ALA B O 1
ATOM 958 N N . SER B 1 10 ? -17.281 -10.297 -10.68 1 35.22 10 SER B N 1
ATOM 959 C CA . SER B 1 10 ? -18.531 -9.617 -11.016 1 35.22 10 SER B CA 1
ATOM 960 C C . SER B 1 10 ? -19.703 -10.18 -10.203 1 35.22 10 SER B C 1
ATOM 962 O O . SER B 1 10 ? -20.688 -9.484 -9.969 1 35.22 10 SER B O 1
ATOM 964 N N . GLN B 1 11 ? -19.938 -11.5 -10.227 1 38.44 11 GLN B N 1
ATOM 965 C CA . GLN B 1 11 ? -21.219 -12.031 -9.789 1 38.44 11 GLN B CA 1
ATOM 966 C C . GLN B 1 11 ? -21.406 -11.844 -8.289 1 38.44 11 GLN B C 1
ATOM 968 O O . GLN B 1 11 ? -22.375 -12.344 -7.707 1 38.44 11 GLN B O 1
ATOM 973 N N . LEU B 1 12 ? -20.344 -11.609 -7.555 1 41.44 12 LEU B N 1
ATOM 974 C CA . LEU B 1 12 ? -20.719 -11.438 -6.156 1 41.44 12 LEU B CA 1
ATOM 975 C C . LEU B 1 12 ? -21.781 -10.352 -6.008 1 41.44 12 LEU B C 1
ATOM 977 O O . LEU B 1 12 ? -21.578 -9.219 -6.457 1 41.44 12 LEU B O 1
ATOM 981 N N . GLY B 1 13 ? -23 -10.609 -6.066 1 39.25 13 GLY B N 1
ATOM 982 C CA . GLY B 1 13 ? -24.109 -9.789 -5.629 1 39.25 13 GLY B CA 1
ATOM 983 C C . GLY B 1 13 ? -23.719 -8.75 -4.59 1 39.25 13 GLY B C 1
ATOM 984 O O . GLY B 1 13 ? -22.672 -8.875 -3.947 1 39.25 13 GLY B O 1
ATOM 985 N N . SER B 1 14 ? -24.281 -7.516 -4.641 1 44.81 14 SER B N 1
AT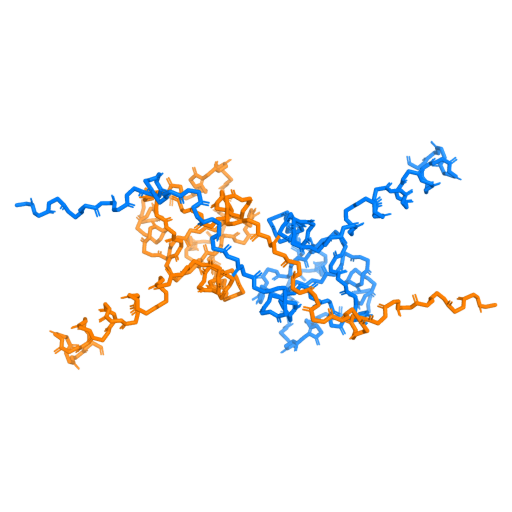OM 986 C CA . SER B 1 14 ? -24.203 -6.324 -3.801 1 44.81 14 SER B CA 1
ATOM 987 C C . SER B 1 14 ? -24.172 -6.688 -2.32 1 44.81 14 SER B C 1
ATOM 989 O O . SER B 1 14 ? -24.609 -5.906 -1.474 1 44.81 14 SER B O 1
ATOM 991 N N . ALA B 1 15 ? -24.375 -7.922 -2.018 1 47.81 15 ALA B N 1
ATOM 992 C CA . ALA B 1 15 ? -24.406 -8.023 -0.561 1 47.81 15 ALA B CA 1
ATOM 993 C C . ALA B 1 15 ? -23.109 -7.516 0.065 1 47.81 15 ALA B C 1
ATOM 995 O O . ALA B 1 15 ? -22.031 -8.016 -0.244 1 47.81 15 ALA B O 1
ATOM 996 N N . GLY B 1 16 ? -23.016 -6.23 0.175 1 52.41 16 GLY B N 1
ATOM 997 C CA . GLY B 1 16 ? -21.906 -5.504 0.776 1 52.41 16 GLY B CA 1
ATOM 998 C C . GLY B 1 16 ? -21.344 -6.191 2.006 1 52.41 16 GLY B C 1
ATOM 999 O O . GLY B 1 16 ? -22.094 -6.77 2.799 1 52.41 16 GLY B O 1
ATOM 1000 N N . VAL B 1 17 ? -20.469 -7.121 1.754 1 59.66 17 VAL B N 1
ATOM 1001 C CA . VAL B 1 17 ? -19.828 -7.566 2.99 1 59.66 17 VAL B CA 1
ATOM 1002 C C . VAL B 1 17 ? -19.469 -6.355 3.852 1 59.66 17 VAL B C 1
ATOM 1004 O O . VAL B 1 17 ? -19.016 -5.332 3.338 1 59.66 17 VAL B O 1
ATOM 1007 N N . SER B 1 18 ? -20.156 -6.363 4.969 1 68.19 18 SER B N 1
ATOM 1008 C CA . SER B 1 18 ? -19.859 -5.328 5.949 1 68.19 18 SER B CA 1
ATOM 1009 C C . SER B 1 18 ? -18.547 -5.609 6.664 1 68.19 18 SER B C 1
ATOM 1011 O O . SER B 1 18 ? -18.359 -6.684 7.238 1 68.19 18 SER B O 1
ATOM 1013 N N . VAL B 1 19 ? -17.516 -4.988 6.266 1 75.94 19 VAL B N 1
ATOM 1014 C CA . VAL B 1 19 ? -16.281 -5.086 7.055 1 75.94 19 VAL B CA 1
ATOM 1015 C C . VAL B 1 19 ? -16.297 -4.027 8.156 1 75.94 19 VAL B C 1
ATOM 1017 O O . VAL B 1 19 ? -16.766 -2.906 7.945 1 75.94 19 VAL B O 1
ATOM 1020 N N . SER B 1 20 ? -16 -4.594 9.359 1 76.81 20 SER B N 1
ATOM 1021 C CA . SER B 1 20 ? -15.914 -3.652 10.469 1 76.81 20 SER B CA 1
ATOM 1022 C C . SER B 1 20 ? -14.672 -2.777 10.352 1 76.81 20 SER B C 1
ATOM 1024 O O . SER B 1 20 ? -13.586 -3.27 10.016 1 76.81 20 SER B O 1
ATOM 1026 N N . LEU B 1 21 ? -14.812 -1.471 10.57 1 77.69 21 LEU B N 1
ATOM 1027 C CA . LEU B 1 21 ? -13.703 -0.52 10.562 1 77.69 21 LEU B CA 1
ATOM 1028 C C . LEU B 1 21 ? -12.641 -0.919 11.578 1 77.69 21 LEU B C 1
ATOM 1030 O O . LEU B 1 21 ? -11.453 -0.664 11.375 1 77.69 21 LEU B O 1
ATOM 1034 N N . SER B 1 22 ? -13.086 -1.509 12.633 1 80.56 22 SER B N 1
ATOM 1035 C CA . SER B 1 22 ? -12.141 -1.88 13.688 1 80.56 22 SER B CA 1
ATOM 1036 C C . SER B 1 22 ? -11.094 -2.859 13.172 1 80.56 22 SER B C 1
ATOM 1038 O O . SER B 1 22 ? -9.961 -2.879 13.664 1 80.56 22 SER B O 1
ATOM 1040 N N . GLU B 1 23 ? -11.461 -3.604 12.188 1 83.94 23 GLU B N 1
ATOM 1041 C CA . GLU B 1 23 ? -10.547 -4.586 11.625 1 83.94 23 GLU B CA 1
ATOM 1042 C C . GLU B 1 23 ? -9.523 -3.922 10.703 1 83.94 23 GLU B C 1
ATOM 1044 O O . GLU B 1 23 ? -8.398 -4.41 10.562 1 83.94 23 GLU B O 1
ATOM 1049 N N . LEU B 1 24 ? -9.867 -2.812 10.195 1 88.94 24 LEU B N 1
ATOM 1050 C CA . LEU B 1 24 ? -9.023 -2.146 9.211 1 88.94 24 LEU B CA 1
ATOM 1051 C C . LEU B 1 24 ? -8.203 -1.036 9.867 1 88.94 24 LEU B C 1
ATOM 1053 O O . LEU B 1 24 ? -7.109 -0.711 9.398 1 88.94 24 LEU B O 1
ATOM 1057 N N . ASN B 1 25 ? -8.586 -0.551 11.016 1 88 25 ASN B N 1
ATOM 1058 C CA . ASN B 1 25 ? -8.039 0.634 11.672 1 88 25 ASN B CA 1
ATOM 1059 C C . ASN B 1 25 ? -6.531 0.512 11.891 1 88 25 ASN B C 1
ATOM 1061 O O . ASN B 1 25 ? -5.781 1.447 11.602 1 88 25 ASN B O 1
ATOM 1065 N N . PRO B 1 26 ? -6.125 -0.597 12.344 1 92.81 26 PRO B N 1
ATOM 1066 C CA . PRO B 1 26 ? -4.695 -0.696 12.633 1 92.81 26 PRO B CA 1
ATOM 1067 C C . PRO B 1 26 ? -3.824 -0.499 11.398 1 92.81 26 PRO B C 1
ATOM 1069 O O . PRO B 1 26 ? -2.654 -0.126 11.516 1 92.81 26 PRO B O 1
ATOM 1072 N N . HIS B 1 27 ? -4.305 -0.712 10.273 1 95.69 27 HIS B N 1
ATO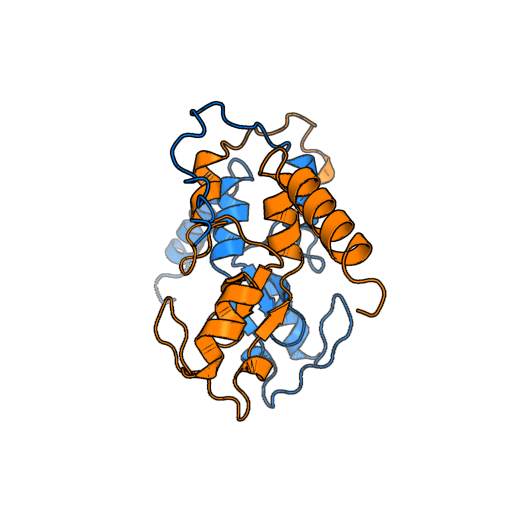M 1073 C CA . HIS B 1 27 ? -3.535 -0.608 9.039 1 95.69 27 HIS B CA 1
ATOM 1074 C C . HIS B 1 27 ? -3.586 0.809 8.477 1 95.69 27 HIS B C 1
ATOM 1076 O O . HIS B 1 27 ? -2.918 1.112 7.488 1 95.69 27 HIS B O 1
ATOM 1082 N N . PHE B 1 28 ? -4.328 1.7 9.086 1 96.5 28 PHE B N 1
ATOM 1083 C CA . PHE B 1 28 ? -4.594 3.016 8.516 1 96.5 28 PHE B CA 1
ATOM 1084 C C . PHE B 1 28 ? -4.012 4.113 9.391 1 96.5 28 PHE B C 1
ATOM 1086 O O . PHE B 1 28 ? -4.309 5.297 9.195 1 96.5 28 PHE B O 1
ATOM 1093 N N . VAL B 1 29 ? -3.16 3.732 10.375 1 97.44 29 VAL B N 1
ATOM 1094 C CA . VAL B 1 29 ? -2.709 4.691 11.375 1 97.44 29 VAL B CA 1
ATOM 1095 C C . VAL B 1 29 ? -1.209 4.93 11.227 1 97.44 29 VAL B C 1
ATOM 1097 O O . VAL B 1 29 ? -0.441 3.988 11.016 1 97.44 29 VAL B O 1
ATOM 1100 N N . CYS B 1 30 ? -0.921 6.109 11.305 1 98.31 30 CYS B N 1
ATOM 1101 C CA . CYS B 1 30 ? 0.478 6.523 11.289 1 98.31 30 CYS B CA 1
ATOM 1102 C C . CYS B 1 30 ? 1.109 6.375 12.664 1 98.31 30 CYS B C 1
ATOM 1104 O O . CYS B 1 30 ? 0.614 6.938 13.648 1 98.31 30 CYS B O 1
ATOM 1106 N N . VAL B 1 31 ? 2.24 5.766 12.766 1 98.44 31 VAL B N 1
ATOM 1107 C CA . VAL B 1 31 ? 2.842 5.457 14.062 1 98.44 31 VAL B CA 1
ATOM 1108 C C . VAL B 1 31 ? 3.512 6.707 14.633 1 98.44 31 VAL B C 1
ATOM 1110 O O . VAL B 1 31 ? 3.865 6.742 15.812 1 98.44 31 VAL B O 1
ATOM 1113 N N . LEU B 1 32 ? 3.75 7.648 13.828 1 98.5 32 LEU B N 1
ATOM 1114 C CA . LEU B 1 32 ? 4.441 8.852 14.273 1 98.5 32 LEU B CA 1
ATOM 1115 C C . LEU B 1 32 ? 3.469 9.836 14.914 1 98.5 32 LEU B C 1
ATOM 1117 O O . LEU B 1 32 ? 3.816 10.516 15.883 1 98.5 32 LEU B O 1
ATOM 1121 N N . CYS B 1 33 ? 2.279 9.969 14.422 1 98.19 33 CYS B N 1
ATOM 1122 C CA . CYS B 1 33 ? 1.344 10.961 14.953 1 98.19 33 CYS B CA 1
ATOM 1123 C C . CYS B 1 33 ? 0.122 10.281 15.562 1 98.19 33 CYS B C 1
ATOM 1125 O O . CYS B 1 33 ? -0.708 10.945 16.188 1 98.19 33 CYS B O 1
ATOM 1127 N N . PHE B 1 34 ? -0.097 9.016 15.242 1 97.12 34 PHE B N 1
ATOM 1128 C CA . PHE B 1 34 ? -1.151 8.18 15.797 1 97.12 34 PHE B CA 1
ATOM 1129 C C . PHE B 1 34 ? -2.514 8.586 15.25 1 97.12 34 PHE B C 1
ATOM 1131 O O . PHE B 1 34 ? -3.545 8.312 15.867 1 97.12 34 PHE B O 1
ATOM 1138 N N . GLY B 1 35 ? -2.533 9.305 14.172 1 97.25 35 GLY B N 1
ATOM 1139 C CA . GLY B 1 35 ? -3.73 9.586 13.391 1 97.25 35 GLY B CA 1
ATOM 1140 C C . GLY B 1 35 ? -3.811 8.773 12.117 1 97.25 35 GLY B C 1
ATOM 1141 O O . GLY B 1 35 ? -2.867 8.062 11.758 1 97.25 35 GLY B O 1
ATOM 1142 N N . TYR B 1 36 ? -5.008 8.906 11.477 1 97 36 TYR B N 1
ATOM 1143 C CA . TYR B 1 36 ? -5.137 8.289 10.164 1 97 36 TYR B CA 1
ATOM 1144 C C . TYR B 1 36 ? -4.203 8.945 9.148 1 97 36 TYR B C 1
ATOM 1146 O O . TYR B 1 36 ? -3.922 10.141 9.25 1 97 36 TYR B O 1
ATOM 1154 N N . PHE B 1 37 ? -3.785 8.156 8.203 1 98.38 37 PHE B N 1
ATOM 1155 C CA . PHE B 1 37 ? -2.857 8.656 7.195 1 98.38 37 PHE B CA 1
ATOM 1156 C C . PHE B 1 37 ? -3.438 9.875 6.48 1 98.38 37 PHE B C 1
ATOM 1158 O O . PHE B 1 37 ? -4.594 9.852 6.047 1 98.38 37 PHE B O 1
ATOM 1165 N N . VAL B 1 38 ? -2.701 10.883 6.375 1 97.94 38 VAL B N 1
ATOM 1166 C CA . VAL B 1 38 ? -2.936 12.016 5.492 1 97.94 38 VAL B CA 1
ATOM 1167 C C . VAL B 1 38 ? -1.809 12.117 4.469 1 97.94 38 VAL B C 1
ATOM 1169 O O . VAL B 1 38 ? -0.632 12.172 4.832 1 97.94 38 VAL B O 1
ATOM 1172 N N . ASP B 1 39 ? -2.227 12.117 3.197 1 98.25 39 ASP B N 1
ATOM 1173 C CA . ASP B 1 39 ? -1.217 12.023 2.146 1 98.25 39 ASP B CA 1
ATOM 1174 C C . ASP B 1 39 ? -0.291 10.836 2.381 1 98.25 39 ASP B C 1
ATOM 1176 O O . ASP B 1 39 ? 0.926 11 2.486 1 98.25 39 ASP B O 1
ATOM 1180 N N . ALA B 1 40 ? -0.887 9.695 2.393 1 98.88 40 ALA B N 1
ATOM 1181 C CA . ALA B 1 40 ? -0.159 8.461 2.693 1 98.88 40 ALA B CA 1
ATOM 1182 C C . ALA B 1 40 ? 1.111 8.359 1.854 1 98.88 40 ALA B C 1
ATOM 1184 O O . ALA B 1 40 ? 1.076 8.547 0.636 1 98.88 40 ALA B O 1
ATOM 1185 N N . THR B 1 41 ? 2.23 8.102 2.475 1 98.94 41 THR B N 1
ATOM 1186 C CA . THR B 1 41 ? 3.557 8.031 1.87 1 98.94 41 THR B CA 1
ATOM 1187 C C . THR B 1 41 ? 4.32 6.812 2.381 1 98.94 41 THR B C 1
ATOM 1189 O O . THR B 1 41 ? 4.398 6.586 3.59 1 98.94 41 THR B O 1
ATOM 1192 N N . THR B 1 42 ? 4.867 6.027 1.482 1 98.88 42 THR B N 1
ATOM 1193 C CA . THR B 1 42 ? 5.441 4.73 1.824 1 98.88 42 THR B CA 1
ATOM 1194 C C . THR B 1 42 ? 6.945 4.723 1.558 1 98.88 42 THR B C 1
ATOM 1196 O O . THR B 1 42 ? 7.406 5.258 0.549 1 98.88 42 THR B O 1
ATOM 1199 N N . ILE B 1 43 ? 7.68 4.141 2.438 1 98.69 43 ILE B N 1
ATOM 1200 C CA . ILE B 1 43 ? 9.102 3.906 2.236 1 98.69 43 ILE B CA 1
ATOM 1201 C C . ILE B 1 43 ? 9.305 2.678 1.354 1 98.69 43 ILE B C 1
ATOM 1203 O O . ILE B 1 43 ? 8.828 1.588 1.677 1 98.69 43 ILE B O 1
ATOM 1207 N N . THR B 1 44 ? 10.039 2.785 0.363 1 97.62 44 THR B N 1
ATOM 1208 C CA . THR B 1 44 ? 10.133 1.739 -0.649 1 97.62 44 THR B CA 1
ATOM 1209 C C . THR B 1 44 ? 11.016 0.591 -0.163 1 97.62 44 THR B C 1
ATOM 1211 O O . THR B 1 44 ? 10.875 -0.543 -0.625 1 97.62 44 THR B O 1
ATOM 1214 N N . GLU B 1 45 ? 11.922 0.869 0.773 1 97.19 45 GLU B N 1
ATOM 1215 C CA . GLU B 1 45 ? 12.82 -0.181 1.25 1 97.19 45 GLU B CA 1
ATOM 1216 C C . GLU B 1 45 ? 12.07 -1.198 2.107 1 97.19 45 GLU B C 1
ATOM 1218 O O . GLU B 1 45 ? 12.422 -2.379 2.131 1 97.19 45 GLU B O 1
ATOM 1223 N N . CYS B 1 46 ? 11.016 -0.765 2.729 1 97.81 46 CYS B N 1
ATOM 1224 C CA . CYS B 1 46 ? 10.414 -1.671 3.701 1 97.81 46 CYS B CA 1
ATOM 1225 C C . CYS B 1 46 ? 8.898 -1.712 3.545 1 97.81 46 CYS B C 1
ATOM 1227 O O . CYS B 1 46 ? 8.227 -2.531 4.176 1 97.81 46 CYS B O 1
ATOM 1229 N N . MET B 1 47 ? 8.289 -0.863 2.879 1 98.5 47 MET B N 1
ATOM 1230 C CA . MET B 1 47 ? 6.867 -0.818 2.541 1 98.5 47 MET B CA 1
ATOM 1231 C C . MET B 1 47 ? 6.039 -0.362 3.736 1 98.5 47 MET B C 1
ATOM 1233 O O . MET B 1 47 ? 4.844 -0.655 3.818 1 98.5 47 MET B O 1
ATOM 1237 N N . HIS B 1 48 ? 6.602 0.359 4.637 1 98.62 48 HIS B N 1
ATOM 1238 C CA . HIS B 1 48 ? 5.812 0.97 5.699 1 98.62 48 HIS B CA 1
ATOM 1239 C C . HIS B 1 48 ? 5.344 2.367 5.309 1 98.62 48 HIS B C 1
ATOM 1241 O O . HIS B 1 48 ? 6.098 3.129 4.699 1 98.62 48 HIS B O 1
ATOM 1247 N N . THR B 1 49 ? 4.133 2.676 5.715 1 98.81 49 THR B N 1
ATOM 1248 C CA . THR B 1 49 ? 3.451 3.891 5.281 1 98.81 49 THR B CA 1
ATOM 1249 C C . THR B 1 49 ? 3.279 4.859 6.445 1 98.81 49 THR B C 1
ATOM 1251 O O . THR B 1 49 ? 3.09 4.438 7.59 1 98.81 49 THR B O 1
ATOM 1254 N N . PHE B 1 50 ? 3.342 6.141 6.156 1 98.88 50 PHE B N 1
ATOM 1255 C CA . PHE B 1 50 ? 3.201 7.258 7.086 1 98.88 50 PHE B CA 1
ATOM 1256 C C . PHE B 1 50 ? 2.473 8.422 6.43 1 98.88 50 PHE B C 1
ATOM 1258 O O . PHE B 1 50 ? 2.279 8.43 5.211 1 98.88 50 PHE B O 1
ATOM 1265 N N . CYS B 1 51 ? 2.006 9.352 7.281 1 98.75 51 CYS B N 1
ATOM 1266 C CA . CYS B 1 51 ? 1.65 10.641 6.691 1 98.75 51 CYS B CA 1
ATOM 1267 C C . CYS B 1 51 ? 2.854 11.273 6.004 1 98.75 51 CYS B C 1
ATOM 1269 O O . CYS B 1 51 ? 3.986 11.133 6.469 1 98.75 51 CYS B O 1
ATOM 1271 N N . LYS B 1 52 ? 2.594 11.977 5.012 1 98.75 52 LYS B N 1
ATOM 1272 C CA . LYS B 1 52 ? 3.691 12.633 4.309 1 98.75 52 LYS B CA 1
ATOM 1273 C C . LYS B 1 52 ? 4.453 13.57 5.242 1 98.75 52 LYS B C 1
ATOM 1275 O O . LYS B 1 52 ? 5.676 13.477 5.363 1 98.75 52 LYS B O 1
ATOM 1280 N N . SER B 1 53 ? 3.721 14.469 5.918 1 98.38 53 SER B N 1
ATOM 1281 C CA . SER B 1 53 ? 4.379 15.445 6.773 1 98.38 53 SER B CA 1
ATOM 1282 C C . SER B 1 53 ? 5.148 14.766 7.902 1 98.38 53 SER B C 1
ATOM 1284 O O . SER B 1 53 ? 6.246 15.195 8.258 1 98.38 53 SER B O 1
ATOM 1286 N N . CYS B 1 54 ? 4.625 13.703 8.391 1 98.75 54 CYS B N 1
ATOM 1287 C CA . CYS B 1 54 ? 5.27 12.992 9.484 1 98.75 54 CYS B CA 1
ATOM 1288 C C . CYS B 1 54 ? 6.609 12.406 9.047 1 98.75 54 CYS B C 1
ATOM 1290 O O . CYS B 1 54 ? 7.629 12.625 9.695 1 98.75 54 CYS B O 1
ATOM 1292 N N . ILE B 1 55 ? 6.66 11.742 7.934 1 98.81 55 ILE B N 1
ATOM 1293 C CA . ILE B 1 55 ? 7.867 11.023 7.531 1 98.81 55 ILE B CA 1
ATOM 1294 C C . ILE B 1 55 ? 8.898 12.008 6.996 1 98.81 55 ILE B C 1
ATOM 1296 O O . ILE B 1 55 ? 10.102 11.852 7.234 1 98.81 55 ILE B O 1
ATOM 1300 N N . VAL B 1 56 ? 8.422 12.961 6.305 1 98.81 56 VAL B N 1
ATOM 1301 C CA . VAL B 1 56 ? 9.352 13.969 5.801 1 98.81 56 VAL B CA 1
ATOM 1302 C C . VAL B 1 56 ? 10.047 14.656 6.973 1 98.81 56 VAL B C 1
ATOM 1304 O O . VAL B 1 56 ? 11.273 14.836 6.953 1 98.81 56 VAL B O 1
ATOM 1307 N N . ASN B 1 57 ? 9.289 15.047 7.949 1 98.69 57 ASN B N 1
ATOM 1308 C CA . ASN B 1 57 ? 9.875 15.68 9.125 1 98.69 57 ASN B CA 1
ATOM 1309 C C . ASN B 1 57 ? 10.836 14.742 9.852 1 98.69 57 ASN B C 1
ATOM 1311 O O . ASN B 1 57 ? 11.922 15.156 10.258 1 98.69 57 ASN B O 1
ATOM 1315 N N . PHE B 1 58 ? 10.477 13.57 10.031 1 98.81 58 PHE B N 1
ATOM 1316 C CA . PHE B 1 58 ? 11.305 12.57 10.703 1 98.81 58 PHE B CA 1
ATOM 1317 C C . PHE B 1 58 ? 12.633 12.391 9.984 1 98.81 58 PHE B C 1
ATOM 1319 O O . PHE B 1 58 ? 13.688 12.336 10.625 1 98.81 58 PHE B O 1
ATOM 1326 N N . LEU B 1 59 ? 12.648 12.383 8.68 1 98.31 59 LEU B N 1
ATOM 1327 C CA . LEU B 1 59 ? 13.82 12.062 7.871 1 98.31 59 LEU B CA 1
ATOM 1328 C C . LEU B 1 59 ? 14.727 13.281 7.723 1 98.31 59 LEU B C 1
ATOM 1330 O O . LEU B 1 59 ? 15.789 13.195 7.098 1 98.31 59 LEU B O 1
ATOM 1334 N N . ARG B 1 60 ? 14.297 14.383 8.25 1 98 60 ARG B N 1
ATOM 1335 C CA . ARG B 1 60 ? 15.164 15.555 8.25 1 98 60 ARG B CA 1
ATOM 1336 C C . ARG B 1 60 ? 16.469 15.273 8.992 1 98 60 ARG B C 1
ATOM 1338 O O . ARG B 1 60 ? 17.516 15.828 8.656 1 98 60 ARG B O 1
ATOM 1345 N N . THR B 1 61 ? 16.438 14.398 9.961 1 97.38 61 THR B N 1
ATOM 1346 C CA . THR B 1 61 ? 17.625 14.172 10.789 1 97.38 61 THR B CA 1
ATOM 1347 C C . THR B 1 61 ? 17.891 12.672 10.945 1 97.38 61 THR B C 1
ATOM 1349 O O . THR B 1 61 ? 18.859 12.281 11.586 1 97.38 61 THR B O 1
ATOM 1352 N N . LYS B 1 62 ? 17.031 11.844 10.508 1 97.94 62 LYS B N 1
ATOM 1353 C CA . LYS B 1 62 ? 17.156 10.391 10.617 1 97.94 62 LYS B CA 1
ATOM 1354 C C . LYS B 1 62 ? 17.203 9.734 9.242 1 97.94 62 LYS B C 1
ATOM 1356 O O . LYS B 1 62 ? 16.812 10.344 8.242 1 97.94 62 LYS B O 1
ATOM 1361 N N . ARG B 1 63 ? 17.688 8.516 9.195 1 97.81 63 ARG B N 1
ATOM 1362 C CA . ARG B 1 63 ? 17.859 7.82 7.93 1 97.81 63 ARG B CA 1
ATOM 1363 C C . ARG B 1 63 ? 17.375 6.379 8.023 1 97.81 63 ARG B C 1
ATOM 1365 O O . ARG B 1 63 ? 17.984 5.469 7.465 1 97.81 63 ARG B O 1
ATOM 1372 N N . HIS B 1 64 ? 16.453 6.121 8.828 1 98.38 64 HIS B N 1
ATOM 1373 C CA . HIS B 1 64 ? 15.859 4.797 8.977 1 98.38 64 HIS B CA 1
ATOM 1374 C C . HIS B 1 64 ? 14.344 4.883 9.109 1 98.38 64 HIS B C 1
ATOM 1376 O O . HIS B 1 64 ? 13.797 5.961 9.352 1 98.38 64 HIS B O 1
ATOM 1382 N N . CYS B 1 65 ? 13.695 3.801 8.859 1 98.75 65 CYS B N 1
ATOM 1383 C CA . CYS B 1 65 ? 12.258 3.729 9.062 1 98.75 65 CYS B CA 1
ATOM 1384 C C . CYS B 1 65 ? 11.906 3.793 10.539 1 98.75 65 CYS B C 1
ATOM 1386 O O . CYS B 1 65 ? 12.406 3 11.336 1 98.75 65 CYS B O 1
ATOM 1388 N N . PRO B 1 66 ? 11.016 4.621 10.898 1 98.56 66 PRO B N 1
ATOM 1389 C CA . PRO B 1 66 ? 10.648 4.742 12.312 1 98.56 66 PRO B CA 1
ATOM 1390 C C . PRO B 1 66 ? 9.914 3.506 12.836 1 98.56 66 PRO B C 1
ATOM 1392 O O . PRO B 1 66 ? 9.844 3.297 14.055 1 98.56 66 PRO B O 1
ATOM 1395 N N . ARG B 1 67 ? 9.383 2.764 11.984 1 98.5 67 ARG B N 1
ATOM 1396 C CA . ARG B 1 67 ? 8.555 1.632 12.391 1 98.5 67 ARG B CA 1
ATOM 1397 C C . ARG B 1 67 ? 9.398 0.369 12.555 1 98.5 67 ARG B C 1
ATOM 1399 O O . ARG B 1 67 ? 9.211 -0.39 13.508 1 98.5 67 ARG B O 1
ATOM 1406 N N . CYS B 1 68 ? 10.352 0.104 11.727 1 98.38 68 CYS B N 1
ATOM 1407 C CA . CYS B 1 68 ? 11.039 -1.182 11.727 1 98.38 68 CYS B CA 1
ATOM 1408 C C . CYS B 1 68 ? 12.547 -0.991 11.789 1 98.38 68 CYS B C 1
ATOM 1410 O O . CYS B 1 68 ? 13.305 -1.967 11.805 1 98.38 68 CYS B O 1
ATOM 1412 N N . ASP B 1 69 ? 13.047 0.196 11.562 1 98.38 69 ASP B N 1
ATOM 1413 C CA . ASP B 1 69 ? 14.445 0.586 11.727 1 98.38 69 ASP B CA 1
ATOM 1414 C C . ASP B 1 69 ? 15.266 0.227 10.484 1 98.38 69 ASP B C 1
ATOM 1416 O O . ASP B 1 69 ? 16.5 0.311 10.508 1 98.38 69 ASP B O 1
ATOM 1420 N N . THR B 1 70 ? 14.656 -0.205 9.477 1 98.06 70 THR B N 1
ATOM 1421 C CA . THR B 1 70 ? 15.383 -0.44 8.234 1 98.06 70 THR B CA 1
ATOM 1422 C C . THR B 1 70 ? 16.078 0.833 7.762 1 98.06 70 THR B C 1
ATOM 1424 O O . THR B 1 70 ? 15.477 1.908 7.746 1 98.06 70 THR B O 1
ATOM 1427 N N . HIS B 1 71 ? 17.266 0.68 7.336 1 97.88 71 HIS B N 1
ATOM 1428 C CA . HIS B 1 71 ? 18.062 1.82 6.871 1 97.88 71 HIS B CA 1
ATOM 1429 C C . HIS B 1 71 ? 17.672 2.209 5.449 1 97.88 71 HIS B C 1
ATOM 1431 O O . HIS B 1 71 ? 17.5 1.343 4.59 1 97.88 71 HIS B O 1
ATOM 1437 N N . LEU B 1 72 ? 17.547 3.482 5.262 1 97.25 72 LEU B N 1
ATOM 1438 C CA . LEU B 1 72 ? 17.328 4.02 3.922 1 97.25 72 LEU B CA 1
ATOM 1439 C C . LEU B 1 72 ? 18.656 4.188 3.189 1 97.25 72 LEU B C 1
ATOM 1441 O O . LEU B 1 72 ? 19.547 4.898 3.66 1 97.25 72 LEU B O 1
ATOM 1445 N N . THR B 1 73 ? 18.781 3.604 2.088 1 93 73 THR B N 1
ATOM 1446 C CA . THR B 1 73 ? 20.078 3.447 1.46 1 93 73 THR B CA 1
ATOM 1447 C C . THR B 1 73 ? 20.281 4.496 0.37 1 93 73 THR B C 1
ATOM 1449 O O . THR B 1 73 ? 21.406 4.703 -0.097 1 93 73 THR B O 1
ATOM 1452 N N . LYS B 1 74 ? 19.25 5.109 -0.019 1 92.69 74 LYS B N 1
ATOM 1453 C CA . LYS B 1 74 ? 19.406 6.113 -1.069 1 92.69 74 LYS B CA 1
ATOM 1454 C C . LYS B 1 74 ? 20.141 7.348 -0.551 1 92.69 74 LYS B C 1
ATOM 1456 O O . LYS B 1 74 ? 20.078 7.652 0.642 1 92.69 74 LYS B O 1
ATOM 1461 N N . SER B 1 75 ? 20.875 8.031 -1.451 1 91.56 75 SER B N 1
ATOM 1462 C CA . SER B 1 75 ? 21.688 9.188 -1.087 1 91.56 75 SER B CA 1
ATOM 1463 C C . SER B 1 75 ? 20.844 10.258 -0.391 1 91.56 75 SER B C 1
ATOM 1465 O O . SER B 1 75 ? 21.25 10.805 0.634 1 91.56 75 SER B O 1
ATOM 1467 N N . ARG B 1 76 ? 19.703 10.594 -1.005 1 94.12 76 ARG B N 1
ATOM 1468 C CA . ARG B 1 76 ? 18.719 11.438 -0.344 1 94.12 76 ARG B CA 1
ATOM 1469 C C . ARG B 1 76 ? 17.562 10.602 0.218 1 94.12 76 ARG B C 1
ATOM 1471 O O . ARG B 1 76 ? 16.938 9.844 -0.514 1 94.12 76 ARG B O 1
ATOM 1478 N N . PRO B 1 77 ? 17.328 10.797 1.493 1 94.75 77 PRO B N 1
ATOM 1479 C CA . PRO B 1 77 ? 16.328 9.922 2.115 1 94.75 77 PRO B CA 1
ATOM 1480 C C . PRO B 1 77 ? 14.945 10.062 1.477 1 94.75 77 PRO B C 1
ATOM 1482 O O . PRO B 1 77 ? 14.18 9.094 1.424 1 94.75 77 PRO B O 1
ATOM 1485 N N . TYR B 1 78 ? 14.633 11.219 0.983 1 96.94 78 TYR B N 1
ATOM 1486 C CA . TYR B 1 78 ? 13.312 11.461 0.41 1 96.94 78 TYR B CA 1
ATOM 1487 C C . TYR B 1 78 ? 13.117 10.656 -0.87 1 96.94 78 TYR B C 1
ATOM 1489 O O . TYR B 1 78 ? 11.984 10.461 -1.322 1 96.94 78 TYR B O 1
ATOM 1497 N N . ASN B 1 79 ? 14.25 10.18 -1.461 1 96.69 79 ASN B N 1
ATOM 1498 C CA . ASN B 1 79 ? 14.148 9.367 -2.664 1 96.69 79 ASN B CA 1
ATOM 1499 C C . ASN B 1 79 ? 13.609 7.973 -2.354 1 96.69 79 ASN B C 1
ATOM 1501 O O . ASN B 1 79 ? 13.195 7.242 -3.26 1 96.69 79 ASN B O 1
ATOM 1505 N N . SER B 1 80 ? 13.547 7.637 -1.173 1 97.62 80 SER B N 1
ATOM 1506 C CA . SER B 1 80 ? 13 6.352 -0.75 1 97.62 80 SER B CA 1
ATOM 1507 C C . SER B 1 80 ? 11.492 6.438 -0.548 1 97.62 80 SER B C 1
ATOM 1509 O O . SER B 1 80 ? 10.836 5.43 -0.27 1 97.62 80 SER B O 1
ATOM 1511 N N . LEU B 1 81 ? 10.938 7.633 -0.697 1 98.44 81 LEU B N 1
ATOM 1512 C CA . LEU B 1 81 ? 9.523 7.852 -0.411 1 98.44 81 LEU B CA 1
ATOM 1513 C C . LEU B 1 81 ? 8.703 7.848 -1.696 1 98.44 81 LEU B C 1
ATOM 1515 O O . LEU B 1 81 ? 9.141 8.375 -2.721 1 98.44 81 LEU B O 1
ATOM 1519 N N . ARG B 1 82 ? 7.543 7.254 -1.589 1 98.5 82 ARG B N 1
ATOM 1520 C CA . ARG B 1 82 ? 6.57 7.277 -2.676 1 98.5 82 ARG B CA 1
ATOM 1521 C C . ARG B 1 82 ? 5.168 7.582 -2.152 1 98.5 82 ARG B C 1
ATOM 1523 O O . ARG B 1 82 ? 4.766 7.066 -1.107 1 98.5 82 ARG B O 1
ATOM 1530 N N . ALA B 1 83 ? 4.473 8.469 -2.891 1 98.56 83 ALA B N 1
ATOM 1531 C CA . ALA B 1 83 ? 3.055 8.648 -2.58 1 98.56 83 ALA B CA 1
ATOM 1532 C C . ALA B 1 83 ? 2.289 7.34 -2.746 1 98.56 83 ALA B C 1
ATOM 1534 O O . ALA B 1 83 ? 2.434 6.652 -3.762 1 98.56 83 ALA B O 1
ATOM 1535 N N . ASP B 1 84 ? 1.556 6.992 -1.758 1 98.56 84 ASP B N 1
ATOM 1536 C CA . ASP B 1 84 ? 0.751 5.773 -1.773 1 98.56 84 ASP B CA 1
ATOM 1537 C C . ASP B 1 84 ? -0.729 6.098 -1.966 1 98.56 84 ASP B C 1
ATOM 1539 O O . ASP B 1 84 ? -1.487 6.16 -0.995 1 98.56 84 ASP B O 1
ATOM 1543 N N . ARG B 1 85 ? -1.091 6.207 -3.146 1 98.06 85 ARG B N 1
ATOM 1544 C CA . ARG B 1 85 ? -2.422 6.695 -3.492 1 98.06 85 ARG B CA 1
ATOM 1545 C C . ARG B 1 85 ? -3.49 5.668 -3.127 1 98.06 85 ARG B C 1
ATOM 1547 O O . ARG B 1 85 ? -4.598 6.035 -2.725 1 98.06 85 ARG B O 1
ATOM 1554 N N . VAL B 1 86 ? -3.17 4.441 -3.318 1 98.25 86 VAL B N 1
ATOM 1555 C CA . VAL B 1 86 ? -4.145 3.402 -3.01 1 98.25 86 VAL B CA 1
ATOM 1556 C C . VAL B 1 86 ? -4.441 3.398 -1.512 1 98.25 86 VAL B C 1
ATOM 1558 O O . VAL B 1 86 ? -5.605 3.398 -1.103 1 98.25 86 VAL B O 1
ATOM 1561 N N . MET B 1 87 ? -3.432 3.398 -0.754 1 98.25 87 MET B N 1
ATOM 1562 C CA . MET B 1 87 ? -3.623 3.438 0.693 1 98.25 87 MET B CA 1
ATOM 1563 C C . MET B 1 87 ? -4.434 4.66 1.103 1 98.25 87 MET B C 1
ATOM 1565 O O . MET B 1 87 ? -5.344 4.559 1.926 1 98.25 87 MET B O 1
ATOM 1569 N N . GLN B 1 88 ? -4.086 5.832 0.552 1 98.19 88 GLN B N 1
ATOM 1570 C CA . GLN B 1 88 ? -4.832 7.039 0.89 1 98.19 88 GLN B CA 1
ATOM 1571 C C . GLN B 1 88 ? -6.305 6.902 0.508 1 98.19 88 GLN B C 1
ATOM 1573 O O . GLN B 1 88 ? -7.188 7.32 1.258 1 98.19 88 GLN B O 1
ATOM 1578 N N . ALA B 1 89 ? -6.527 6.348 -0.629 1 96.75 89 ALA B N 1
ATOM 1579 C CA . ALA B 1 89 ? -7.902 6.137 -1.075 1 96.75 89 ALA B CA 1
ATOM 1580 C C . ALA B 1 89 ? -8.648 5.199 -0.129 1 96.75 89 ALA B C 1
ATOM 1582 O O . ALA B 1 89 ? -9.805 5.453 0.221 1 96.75 89 ALA B O 1
ATOM 1583 N N . LEU B 1 90 ? -8.039 4.133 0.233 1 95.62 90 LEU B N 1
ATOM 1584 C CA . LEU B 1 90 ? -8.672 3.176 1.135 1 95.62 90 LEU B CA 1
ATOM 1585 C C . LEU B 1 90 ? -9.016 3.83 2.469 1 95.62 90 LEU B C 1
ATOM 1587 O O . LEU B 1 90 ? -10.117 3.65 2.988 1 95.62 90 LEU B O 1
ATOM 1591 N N . VAL B 1 91 ? -8.109 4.59 3.021 1 95.12 91 VAL B N 1
ATOM 1592 C CA . VAL B 1 91 ? -8.344 5.32 4.262 1 95.12 91 VAL B CA 1
ATOM 1593 C C . VAL B 1 91 ? -9.57 6.219 4.109 1 95.12 91 VAL B C 1
ATOM 1595 O O . VAL B 1 91 ? -10.469 6.199 4.949 1 95.12 91 VAL B O 1
ATOM 1598 N N . PHE B 1 92 ? -9.617 6.922 3.033 1 93.88 92 PHE B N 1
ATOM 1599 C CA . PHE B 1 92 ? -10.695 7.875 2.816 1 93.88 92 PHE B CA 1
ATOM 1600 C C . PHE B 1 92 ? -12.023 7.156 2.605 1 93.88 92 PHE B C 1
ATOM 1602 O O . PHE B 1 92 ? -13.078 7.648 3.01 1 93.88 92 PHE B O 1
ATOM 1609 N N . LYS B 1 93 ? -11.977 6.059 1.988 1 91.19 93 LYS B N 1
ATOM 1610 C CA . LYS B 1 93 ? -13.195 5.32 1.679 1 91.19 93 LYS B CA 1
ATOM 1611 C C . LYS B 1 93 ? -13.711 4.578 2.906 1 91.19 93 LYS B C 1
ATOM 1613 O O . LYS B 1 93 ? -14.914 4.305 3.012 1 91.19 93 LYS B O 1
ATOM 1618 N N . THR B 1 94 ? -12.891 4.316 3.812 1 88.75 94 THR B N 1
ATOM 1619 C CA . THR B 1 94 ? -13.273 3.471 4.938 1 88.75 94 THR B CA 1
ATOM 1620 C C . THR B 1 94 ? -13.594 4.316 6.168 1 88.75 94 THR B C 1
ATOM 1622 O O . THR B 1 94 ? -14.422 3.934 6.992 1 88.75 94 THR B O 1
ATOM 1625 N N . VAL B 1 95 ? -12.953 5.434 6.332 1 89.38 95 VAL B N 1
ATOM 1626 C CA . VAL B 1 95 ? -13.125 6.254 7.527 1 89.38 95 VAL B CA 1
ATOM 1627 C C . VAL B 1 95 ? -14.133 7.367 7.246 1 89.38 95 VAL B C 1
ATOM 1629 O O . VAL B 1 95 ? -13.812 8.352 6.578 1 89.38 95 VAL B O 1
ATOM 1632 N N . PRO B 1 96 ? -15.258 7.184 7.812 1 87.44 96 PRO B N 1
ATOM 1633 C CA . PRO B 1 96 ? -16.312 8.156 7.508 1 87.44 96 PRO B CA 1
ATOM 1634 C C . PRO B 1 96 ? -15.914 9.586 7.898 1 87.44 96 PRO B C 1
ATOM 1636 O O . PRO B 1 96 ? -15.367 9.805 8.984 1 87.44 96 PRO B O 1
ATOM 1639 N N . GLY B 1 97 ? -16.141 10.477 6.98 1 90.75 97 GLY B N 1
ATOM 1640 C CA . GLY B 1 97 ? -16 11.898 7.25 1 90.75 97 GLY B CA 1
ATOM 1641 C C . GLY B 1 97 ? -14.57 12.383 7.117 1 90.75 97 GLY B C 1
ATOM 1642 O O . GLY B 1 97 ? -14.32 13.594 7.059 1 90.75 97 GLY B O 1
ATOM 1643 N N . LEU B 1 98 ? -13.648 11.453 7.121 1 91.94 98 LEU B N 1
ATOM 1644 C CA . LEU B 1 98 ? -12.25 11.844 7.098 1 91.94 98 LEU B CA 1
ATOM 1645 C C . LEU B 1 98 ? -11.914 12.594 5.812 1 91.94 98 LEU B C 1
ATOM 1647 O O . LEU B 1 98 ? -11.242 13.625 5.852 1 91.94 98 LEU B O 1
ATOM 1651 N N . PHE B 1 99 ? -12.383 12.125 4.789 1 92.31 99 PHE B N 1
ATOM 1652 C CA . PHE B 1 99 ? -12.125 12.766 3.508 1 92.31 99 PHE B CA 1
ATOM 1653 C C . PHE B 1 99 ? -12.633 14.203 3.502 1 92.31 99 PHE B C 1
ATOM 1655 O O . PHE B 1 99 ? -11.898 15.133 3.168 1 92.31 99 PHE B O 1
ATOM 1662 N N . GLN B 1 100 ? -13.859 14.367 3.875 1 94.25 100 GLN B N 1
ATOM 1663 C CA . GLN B 1 100 ? -14.477 15.688 3.896 1 94.25 100 GLN B CA 1
ATOM 1664 C C . GLN B 1 100 ? -13.711 16.641 4.816 1 94.25 100 GLN B C 1
ATOM 1666 O O . GLN B 1 100 ? -13.492 17.797 4.473 1 94.25 100 GLN B O 1
ATOM 1671 N N . THR B 1 101 ? -13.406 16.109 5.898 1 94 101 THR B N 1
ATOM 1672 C CA . THR B 1 101 ? -12.672 16.922 6.855 1 94 101 THR B CA 1
ATOM 1673 C C . THR B 1 101 ? -11.32 17.344 6.289 1 94 101 THR B C 1
ATOM 1675 O O . THR B 1 101 ? -10.922 18.5 6.398 1 94 101 THR B O 1
ATOM 1678 N N . GLU B 1 102 ? -10.594 16.406 5.664 1 93.88 102 GLU B N 1
ATOM 1679 C CA . GLU B 1 102 ? -9.289 16.703 5.074 1 93.88 102 GLU B CA 1
ATOM 1680 C C . GLU B 1 102 ? -9.414 17.688 3.916 1 93.88 102 GLU B C 1
ATOM 1682 O O . GLU B 1 102 ? -8.602 18.609 3.785 1 93.88 102 GLU B O 1
ATOM 1687 N N . MET B 1 103 ? -10.453 17.594 3.17 1 95.44 103 MET B N 1
ATOM 1688 C CA . MET B 1 103 ? -10.68 18.531 2.064 1 95.44 103 MET B CA 1
ATOM 1689 C C . MET B 1 103 ? -10.938 19.938 2.58 1 95.44 103 MET B C 1
ATOM 1691 O O . MET B 1 103 ? -10.414 20.906 2.033 1 95.44 103 MET B O 1
ATOM 1695 N N . ARG B 1 104 ? -11.719 20.031 3.586 1 94.69 104 ARG B N 1
ATOM 1696 C CA . ARG B 1 104 ? -11.992 21.312 4.215 1 94.69 104 ARG B CA 1
ATOM 1697 C C . ARG B 1 104 ? -10.703 21.953 4.73 1 94.69 104 ARG B C 1
ATOM 1699 O O . ARG B 1 104 ? -10.477 23.156 4.535 1 94.69 104 ARG B O 1
ATOM 1706 N N . ARG B 1 105 ? -9.922 21.172 5.363 1 92.62 105 ARG B N 1
ATOM 1707 C CA . ARG B 1 105 ? -8.641 21.656 5.871 1 92.62 105 ARG B CA 1
ATOM 1708 C C . ARG B 1 105 ? -7.762 22.172 4.734 1 92.62 105 ARG B C 1
ATOM 1710 O O . ARG B 1 105 ? -7.125 23.219 4.867 1 92.62 105 ARG B O 1
ATOM 1717 N N . ARG B 1 106 ? -7.668 21.469 3.637 1 92.5 106 ARG B N 1
ATOM 1718 C CA . ARG B 1 106 ? -6.863 21.875 2.488 1 92.5 106 ARG B CA 1
ATOM 1719 C C . ARG B 1 106 ? -7.387 23.172 1.874 1 92.5 106 ARG B C 1
ATOM 1721 O O . ARG B 1 106 ? -6.609 24.078 1.56 1 92.5 106 ARG B O 1
ATOM 1728 N N . ILE B 1 107 ? -8.695 23.297 1.771 1 94.38 107 ILE B N 1
ATOM 1729 C CA . ILE B 1 107 ? -9.312 24.5 1.226 1 94.38 107 ILE B CA 1
ATOM 1730 C C . ILE B 1 107 ? -8.984 25.688 2.109 1 94.38 107 ILE B C 1
ATOM 1732 O O . ILE B 1 107 ? -8.555 26.734 1.613 1 94.38 107 ILE B O 1
ATOM 1736 N N . GLU B 1 108 ? -9.156 25.531 3.344 1 94.56 108 GLU B N 1
ATOM 1737 C CA . GLU B 1 108 ? -8.844 26.594 4.301 1 94.56 108 GLU B CA 1
ATOM 1738 C C . GLU B 1 108 ? -7.379 27 4.207 1 94.56 108 GLU B C 1
ATOM 1740 O O . GLU B 1 108 ? -7.062 28.188 4.262 1 94.56 108 GLU B O 1
ATOM 1745 N N . PHE B 1 109 ? -6.508 26.062 4.082 1 91.94 109 PHE B N 1
ATOM 1746 C CA . PHE B 1 109 ? -5.078 26.328 3.979 1 91.94 109 PHE B CA 1
ATOM 1747 C C . PHE B 1 109 ? -4.785 27.219 2.77 1 91.94 109 PHE B C 1
ATOM 1749 O O . PHE B 1 109 ? -4.117 28.25 2.893 1 91.94 109 PHE B O 1
ATOM 1756 N N . TYR B 1 110 ? -5.297 26.844 1.602 1 91.38 110 TYR B N 1
ATOM 1757 C CA . TYR B 1 110 ? -5.008 27.562 0.365 1 91.38 110 TYR B CA 1
ATOM 1758 C C . TYR B 1 110 ? -5.648 28.953 0.372 1 91.38 110 TYR B C 1
ATOM 1760 O O . TYR B 1 110 ? -5.094 29.906 -0.177 1 91.38 110 TYR B O 1
ATOM 1768 N N . GLN B 1 111 ? -6.816 29.016 0.975 1 94 111 GLN B N 1
ATOM 1769 C CA . GLN B 1 111 ? -7.461 30.312 1.122 1 94 111 GLN B CA 1
ATOM 1770 C C . GLN B 1 111 ? -6.617 31.25 1.979 1 94 111 GLN B C 1
ATOM 1772 O O . GLN B 1 111 ? -6.57 32.469 1.728 1 94 111 GLN B O 1
ATOM 1777 N N . GLY B 1 112 ? -5.953 30.688 2.912 1 93.06 112 GLY B N 1
ATOM 1778 C CA . GLY B 1 112 ? -5.113 31.469 3.811 1 93.06 112 GLY B CA 1
ATOM 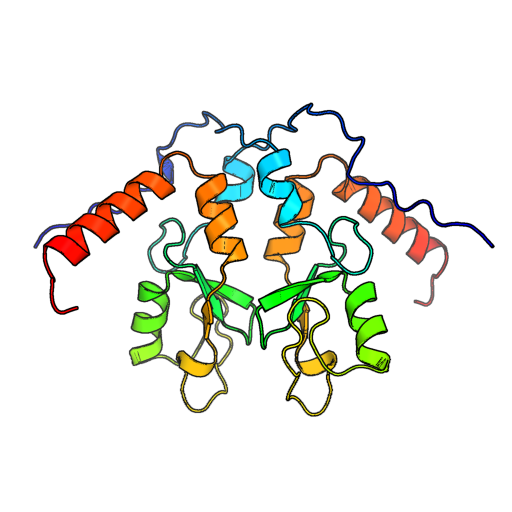1779 C C . GLY B 1 112 ? -3.707 31.672 3.279 1 93.06 112 GLY B C 1
ATOM 1780 O O . GLY B 1 112 ? -2.938 32.469 3.838 1 93.06 112 GLY B O 1
ATOM 1781 N N . HIS B 1 113 ? -3.285 30.953 2.232 1 93.19 113 HIS B N 1
ATOM 1782 C CA . HIS B 1 113 ? -1.967 31.062 1.616 1 93.19 113 HIS B CA 1
ATOM 1783 C C . HIS B 1 113 ? -2.076 31.172 0.099 1 93.19 113 HIS B C 1
ATOM 1785 O O . HIS B 1 113 ? -1.653 30.266 -0.624 1 93.19 113 HIS B O 1
ATOM 1791 N N . PRO B 1 114 ? -2.484 32.219 -0.487 1 89 114 PRO B N 1
ATOM 1792 C CA . PRO B 1 114 ? -2.768 32.375 -1.916 1 89 114 PRO B CA 1
ATOM 1793 C C . PRO B 1 114 ? -1.517 32.25 -2.783 1 89 114 PRO B C 1
ATOM 1795 O O . PRO B 1 114 ? -1.617 31.953 -3.979 1 89 114 PRO B O 1
ATOM 1798 N N . HIS B 1 115 ? -0.281 32.406 -2.264 1 84 115 HIS B N 1
ATOM 1799 C CA . HIS B 1 115 ? 0.946 32.312 -3.047 1 84 115 HIS B CA 1
ATOM 1800 C C . HIS B 1 115 ? 1.603 30.938 -2.887 1 84 115 HIS B C 1
ATOM 1802 O O . HIS B 1 115 ? 2.684 30.688 -3.43 1 84 115 HIS B O 1
ATOM 1808 N N . ALA B 1 116 ? 0.902 30.203 -2.359 1 70.12 116 ALA B N 1
ATOM 1809 C CA . ALA B 1 116 ? 1.485 28.891 -2.15 1 70.12 116 ALA B CA 1
ATOM 1810 C C . ALA B 1 116 ? 1.426 28.047 -3.428 1 70.12 116 ALA B C 1
ATOM 1812 O O . ALA B 1 116 ? 0.495 28.188 -4.223 1 70.12 116 ALA B O 1
#

Foldseek 3Di:
DPPPPPPPPPPPPPPPPDDDVVVCVVQQAAPQVRHGADQWKAFQVPGDIHHPVRVVVVQVPDAADPPPGHGHDDPRSCVRMDGDVVSVVVSPVSDPPPVVVVVVVVVVVCVVPVPD/DPPPPPPPPPPPPPPPPDDDVVVVVVQQAAPQVRHGADQWKAFQVPGDIHHPVRVVVVQVPDAADPPPGHGHDDPRSCVRMDGDVVSVVVSPVSDPPPVVVVVVVVVVVCVVPVPD

Sequence (232 aa):
MASSGGLAASQLGSAGVSVSLSELNPHFVCVLCFGYFVDATTITECMHTFCKSCIVNFLRTKRHCPRCDTHLTKSRPYNSLRADRVMQALVFKTVPGLFQTEMRRRIEFYQGHPHAMASSGGLAASQLGSAGVSVSLSELNPHFVCVLCFGYFVDATTITECMHTFCKSCIVNFLRTKRHCPRCDTHLTKSRPYNSLRADRVMQALVFKTVPGLFQTEMRRRIEFYQGHPHA

Solvent-accessible surface area (backbone atoms only — not comparable to full-atom values): 13760 Å² total; per-residue (Å²): 133,82,77,76,74,69,71,62,73,72,74,66,63,83,71,50,47,68,32,52,40,77,77,51,45,76,79,38,45,12,86,85,77,56,35,67,52,50,67,22,25,24,34,56,88,75,64,54,62,26,22,38,69,55,49,55,59,53,47,72,83,44,58,49,41,90,84,78,59,50,69,56,82,51,93,51,65,71,74,40,51,40,78,30,62,66,62,35,49,52,46,42,67,52,38,83,64,48,46,60,52,53,50,51,52,52,51,52,50,46,72,74,38,78,84,108,132,84,77,75,75,70,73,62,71,72,74,64,63,82,70,50,47,68,33,52,39,77,77,50,46,78,80,38,45,12,87,85,75,57,34,68,53,49,67,22,24,24,35,56,88,75,64,53,61,27,23,38,71,55,49,55,58,53,48,73,83,45,58,49,40,90,85,78,59,52,68,56,80,51,95,52,63,70,74,39,52,41,76,31,62,65,61,36,49,51,45,41,68,50,38,84,63,48,45,60,51,52,50,51,52,52,51,53,48,45,72,75,37,80,87,107

InterPro domains:
  IPR001841 Zinc finger, RING-type [PF13923] (30-68)
  IPR001841 Zinc finger, RING-type [PS50089] (30-69)
  IPR001841 Zinc finger, RING-type [SM00184] (30-68)
  IPR013083 Zinc finger, RING/FYVE/PHD-type [G3DSA:3.30.40.10] (15-116)
  IPR017907 Zinc finger, RING-type, conserved site [PS00518] (46-55)

Radius of gyration: 19.63 Å; Cα contacts (8 Å, |Δi|>4): 294; chains: 2; bounding box: 46×65×43 Å

Organism: Cherax quadricarinatus (NCBI:txid27406)

=== Feature glossary ===
The record interleaves many kinds of information about one protein. Here is each kind framed as the question it answers.

Q: What does the local fold look like, residue by residue?
A: A 3Di character summarizes, for each residue, the relative orientation of the Cα frame of its nearest spatial neighbor. Because it encodes fold topology rather than chemistry, 3Di alignments detect remote structural similarity that sequence alignment misses.

Q: Which residues are in helices, strands, or loops?
A: Secondary structure is the local, repeating backbone conformation. DSSP classifies it into eight states by reading the hydrogen-bond network: three helix types (H, G, I), two β types (E, B), two non-regular types (T, S), and unstructured coil (-).

Q: How big and how compact is the whole molecule?
A: Three whole-structure scalars: the radius of gyration (RMS distance of Cα from centroid, in Å), the count of Cα–Cα contacts (pairs closer than 8 Å and separated by more than four residues in sequence — i.e. tertiary, not local, contacts), and the bounding-box dimensions. Together they distinguish compact globular folds from extended fibres or disordered chains.

Q: How confident is the AlphaFold model at each residue?
A: For AlphaFold models, the B-factor field carries pLDDT — the model's own estimate of local accuracy on a 0–100 scale. Regions with pLDDT<50 should be treated as essentially unmodeled; they often correspond to intrinsically disordered segments.

Q: What family and function is it annotated with?
A: Functional annotations link the protein to curated databases. InterPro entries identify conserved domains and families by matching the sequence against member-database signatures (Pfam, PROSITE, CDD, …). Gene Ontology (GO) terms describe molecular function, biological process, and cellular component in a controlled vocabulary. CATH places the structure in a hierarchical fold classification (Class/Architecture/Topology/Homologous-superfamily). The organism is the source species.

Q: What known structures does this most resemble?
A: Nearest PDB neighbors are the top structural matches found by Foldseek when searching this structure against the entire Protein Data Bank. Each hit reports a TM-score (0 to 1; >0.5 almost always implies the same fold) and an E-value. These are *structural* homologs — they may share no detectable sequence similarity.

Q: Which residues are buried vs exposed?
A: Solvent-accessible surface area (SASA) is the area in Å² traced out by the centre of a 1.4 Å probe sphere (a water molecule) rolled over the protein's van der Waals surface (Shrake–Rupley / Lee–Richards construction). Buried residues have near-zero SASA; fully exposed residues can exceed 200 Å². The total SASA scales roughly with the number of surface residues.

Q: What are the backbone torsion angles?
A: φ (phi) and ψ (psi) are the two rotatable backbone dihedrals per residue: φ is the C(i-1)–N–Cα–C torsion, ψ is the N–Cα–C–N(i+1) torsion, both in degrees on (−180°, 180°]. α-helical residues cluster near (−60°, −45°); β-strand residues near (−120°, +130°). A Ramachandran plot is simply a scatter of (φ, ψ) for every residue.

Q: Are the domains correctly placed relative to each other?
A: Predicted aligned error is AlphaFold's pairwise confidence. Unlike pLDDT (per-residue), PAE is per-residue-pair and captures whether two parts of the structure are correctly placed relative to each other. Units are ångströms of expected positional error.

Q: What if only a Cα trace is available?
A: P-SEA three-state annotation labels each residue as helix, strand, or coil based purely on the geometry of the Cα trace. It serves as a fallback when the full backbone (and thus DSSP) is unavailable.

Q: What is the amino-acid chain?
A: This is the polypeptide sequence — one letter per residue, N-terminus first. Length ranges from a few dozen residues for small domains to over a thousand for large multi-domain proteins.

Q: What do the rendered images show?
A: The six renders are orthographic views along the three Cartesian axes in both directions. Representation (cartoon, sticks, or surface) and color scheme (sequence-rainbow or by-chain) vary across proteins so the training set covers all 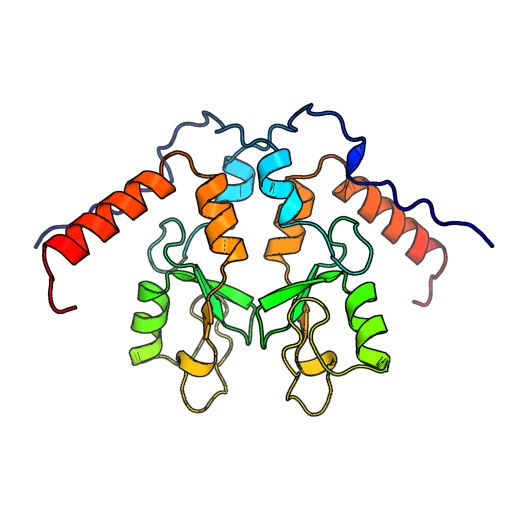the common visualization conventions.

Q: What do the diagnostic plots show?
A: Plot images: a contact map (which residues are close in 3D, as an N×N binary image), a Ramachandran scatter (backbone torsion angles, revealing secondary-structure composition at a glance), and — for AlphaFold structures — a PAE heatmap (pairwise prediction confidence).

Q: How mobile is each atom in the crystal?
A: B-factor (Debye–Waller factor) reflects atomic displacement in the crystal lattice. It is an experimental observable (units Å²), not a prediction; low values mean the atom is pinned down, high values mean it moves or is heterogeneous across the crystal.

Q: Where is each backbone atom in 3D?
A: The mmCIF table is the protein's shape written out atom by atom. For each backbone N, Cα, C, and carbonyl O, it records an (x, y, z) coordinate triple in Å plus the residue type, chain letter, and residue number.